Protein AF-A0A1B6LTH8-F1 (afdb_monomer)

Sequence (222 aa):
GVYTYYCTLHQLSLYITLVCTRTANMFTLNTMQTIKCVVVGDGAVGKTCLLISYTTNKFPSEYVPTVFDNYAVTVMIGGEPYTLGLFDTAGQEDYDRLRPLSYPQTDVFLVCFSVVSPSSFENVKEKWVPEITHHCQKTPFLLVGTQIDLRDDAGTIEKLAKNKQKPISFEQGEKLAKELKAVKYVECSALTQKGLKNVFDEAILAALEPPEPVKRRRCVML

pLDDT: mean 83.58, std 22.58, range [26.17, 98.94]

Nearest PDB structures (foldseek):
  4js0-assembly1_A  TM=9.975E-01  e=5.198E-33  Homo sapiens
  2wkr-assembly1_A  TM=9.840E-01  e=2.421E-29  Avena sativa
  1mh1-assembly1_A  TM=9.590E-01  e=1.767E-29  Homo sapiens
  7y4a-assembly4_G  TM=9.775E-01  e=2.412E-27  Homo sapiens
  7qsc-assembly1_B  TM=9.812E-01  e=7.728E-26  Homo sapiens

Organism: NCBI:txid36148

InterPro domains:
  IPR001806 Small GTPase [PF00071] (36-205)
  IPR001806 Small GTPase [PS51421] (30-222)
  IPR001806 Small GTPase [SM00174] (37-210)
  IPR003578 Small GTPase Rho [PTHR24072] (34-220)
  IPR005225 Small GTP-binding domain [TIGR00231] (32-188)
  IPR027417 P-loop containing nucleoside triphosphate hydrolase [G3DSA:3.40.50.300] (30-213)
  IPR027417 P-loop containing nucleoside triphosphate hydrolase [SSF52540] (34-204)
  IPR037874 Cdc42 [cd01874] (34-208)

Mean predicted aligned error: 10.4 Å

Foldseek 3Di:
DDDDDDDDDDDDDDDDDDDPDDDDDDPPPPPAAEAEEEEEFAPPLCLVLLVCCLQPVAGDPDDDQDDKDWDWDWDADPNGIHIYIYIYHGRDPVCLVVRLVSLPPHLEYEYTGELLDVVRVVCVVVPVLVSSCVNPVQHAYEYEHEPVVCQPPPVSQVVQVVVVHHGHDPVNQQVVCVVSVHPYYFYAYSHVRVRSVVNVVVRVVCSVPPDDDDDDDDPDDD

Radius of gyration: 25.53 Å; Cα contacts (8 Å, |Δi|>4): 352; chains: 1; bounding box: 67×63×83 Å

Structure (mmCIF, N/CA/C/O backbone):
data_AF-A0A1B6LTH8-F1
#
_entry.id   AF-A0A1B6LTH8-F1
#
loop_
_atom_site.group_PDB
_atom_site.id
_atom_site.type_symbol
_atom_site.label_atom_id
_atom_site.label_alt_id
_atom_site.label_comp_id
_atom_site.label_asym_id
_atom_site.label_entity_id
_atom_site.label_seq_id
_atom_site.pdbx_PDB_ins_code
_atom_site.Cartn_x
_atom_site.Cartn_y
_atom_site.Cartn_z
_atom_site.occupancy
_atom_site.B_iso_or_equiv
_atom_site.auth_seq_id
_atom_site.auth_comp_id
_atom_site.auth_asym_id
_atom_site.auth_atom_id
_atom_site.pdbx_PDB_model_num
ATOM 1 N N . GLY A 1 1 ? -48.089 -33.773 63.251 1.00 33.28 1 GLY A N 1
ATOM 2 C CA . GLY A 1 1 ? -47.246 -34.965 63.451 1.00 33.28 1 GLY A CA 1
ATOM 3 C C . GLY A 1 1 ? -46.514 -35.249 62.161 1.00 33.28 1 GLY A C 1
ATOM 4 O O . GLY A 1 1 ? -47.166 -35.209 61.133 1.00 33.28 1 GLY A O 1
ATOM 5 N N . VAL A 1 2 ? -45.179 -35.190 62.181 1.00 31.92 2 VAL A N 1
ATOM 6 C CA . VAL A 1 2 ? -44.267 -36.362 62.112 1.00 31.92 2 VAL A CA 1
ATOM 7 C C . VAL A 1 2 ? -44.201 -36.910 60.671 1.00 31.92 2 VAL A C 1
ATOM 9 O O . VAL A 1 2 ? -45.200 -37.416 60.184 1.00 31.92 2 VAL A O 1
ATOM 12 N N . TYR A 1 3 ? -43.170 -36.549 59.880 1.00 26.17 3 TYR A N 1
ATOM 13 C CA . TYR A 1 3 ? -41.963 -37.363 59.561 1.00 26.17 3 TYR A CA 1
ATOM 14 C C . TYR A 1 3 ? -42.344 -38.805 59.149 1.00 26.17 3 TYR A C 1
ATOM 16 O O . TYR A 1 3 ? -43.095 -39.456 59.855 1.00 26.17 3 TYR A O 1
ATOM 24 N N . THR A 1 4 ? -41.900 -39.447 58.068 1.00 34.03 4 THR A N 1
ATOM 25 C CA . THR A 1 4 ? -40.639 -39.470 57.298 1.00 34.03 4 THR A CA 1
ATOM 26 C C . THR A 1 4 ? -40.909 -40.447 56.123 1.00 34.03 4 THR A C 1
ATOM 28 O O . THR A 1 4 ? -41.881 -41.188 56.189 1.00 34.03 4 THR A O 1
ATOM 31 N N . TYR A 1 5 ? -40.176 -40.462 55.008 1.00 29.88 5 TYR A N 1
ATOM 32 C CA . TYR A 1 5 ? -39.060 -41.397 54.815 1.00 29.88 5 TYR A CA 1
ATOM 33 C C . TYR A 1 5 ? -38.037 -40.853 53.813 1.00 29.88 5 TYR A C 1
ATOM 35 O O . TYR A 1 5 ? -38.361 -40.307 52.761 1.00 29.88 5 TYR A O 1
ATOM 43 N N . TYR A 1 6 ? -36.788 -41.025 54.228 1.00 30.64 6 TYR A N 1
ATOM 44 C CA . TYR A 1 6 ? -35.540 -40.606 53.619 1.00 30.64 6 TYR A CA 1
ATOM 45 C C . TYR A 1 6 ? -35.128 -41.488 52.431 1.00 30.64 6 TYR A C 1
ATOM 47 O O . TYR A 1 6 ? -35.224 -42.707 52.489 1.00 30.64 6 TYR A O 1
ATOM 55 N N . CYS A 1 7 ? -34.569 -40.823 51.419 1.00 27.84 7 CYS A N 1
ATOM 56 C CA . CYS A 1 7 ? -33.206 -41.014 50.912 1.00 27.84 7 CYS A CA 1
ATOM 57 C C . CYS A 1 7 ? -32.677 -42.454 50.730 1.00 27.84 7 CYS A C 1
ATOM 59 O O . CYS A 1 7 ? -32.266 -43.104 51.688 1.00 27.84 7 CYS A O 1
ATOM 61 N N . THR A 1 8 ? -32.466 -42.843 49.470 1.00 33.28 8 THR A N 1
ATOM 62 C CA . THR A 1 8 ? -31.265 -43.596 49.073 1.00 33.28 8 THR A CA 1
ATOM 63 C C . THR A 1 8 ? -30.418 -42.728 48.147 1.00 33.28 8 THR A C 1
ATOM 65 O O . THR A 1 8 ? -30.791 -42.445 47.011 1.00 33.28 8 THR A O 1
ATOM 68 N N . LEU A 1 9 ? -29.284 -42.290 48.694 1.00 28.97 9 LEU A N 1
ATOM 69 C CA . LEU A 1 9 ? -28.117 -41.742 48.011 1.00 28.97 9 LEU A CA 1
ATOM 70 C C . LEU A 1 9 ? -27.504 -42.781 47.054 1.00 28.97 9 LEU A C 1
ATOM 72 O O . LEU A 1 9 ? -27.287 -43.907 47.488 1.00 28.97 9 LEU A O 1
ATOM 76 N N . HIS A 1 10 ? -27.136 -42.392 45.827 1.00 28.98 10 HIS A N 1
ATOM 77 C CA . HIS A 1 10 ? -25.730 -42.275 45.384 1.00 28.98 10 HIS A CA 1
ATOM 78 C C . HIS A 1 10 ? -25.616 -41.910 43.883 1.00 28.98 10 HIS A C 1
ATOM 80 O O . HIS A 1 10 ? -26.104 -42.649 43.040 1.00 28.98 10 HIS A O 1
ATOM 86 N N . GLN A 1 11 ? -24.889 -40.806 43.609 1.00 30.64 11 GLN A N 1
ATOM 87 C CA . GLN A 1 11 ? -24.124 -40.438 42.387 1.00 30.64 11 GLN A CA 1
ATOM 88 C C . GLN A 1 11 ? -24.884 -40.332 41.043 1.00 30.64 11 GLN A C 1
ATOM 90 O O . GLN A 1 11 ? -25.412 -41.314 40.552 1.00 30.64 11 GLN A O 1
ATOM 95 N N . LEU A 1 12 ? -24.946 -39.215 40.305 1.00 31.66 12 LEU A N 1
ATOM 96 C CA . LEU A 1 12 ? -24.227 -37.928 40.223 1.00 31.66 12 LEU A CA 1
ATOM 97 C C . LEU A 1 12 ? -25.288 -36.862 39.843 1.00 31.66 12 LEU A C 1
ATOM 99 O O . LEU A 1 12 ? -26.058 -37.101 38.923 1.00 31.66 12 LEU A O 1
ATOM 103 N N . SER A 1 13 ? -25.563 -35.761 40.546 1.00 29.45 13 SER A N 1
ATOM 104 C CA . SER A 1 13 ? -24.769 -34.598 40.973 1.00 29.45 13 SER A CA 1
ATOM 105 C C . SER A 1 13 ? -24.060 -33.808 39.858 1.00 29.45 13 SER A C 1
ATOM 107 O O . SER A 1 13 ? -23.083 -34.288 39.292 1.00 29.45 13 SER A O 1
ATOM 109 N N . LEU A 1 14 ? -24.530 -32.553 39.706 1.00 31.70 14 LEU A N 1
ATOM 110 C CA . LEU A 1 14 ? -23.922 -31.349 39.101 1.00 31.70 14 LEU A CA 1
ATOM 111 C C . LEU A 1 14 ? -24.012 -31.267 37.560 1.00 31.70 14 LEU A C 1
ATOM 113 O O . LEU A 1 14 ? -23.265 -31.929 36.860 1.00 31.70 14 LEU A O 1
ATOM 117 N N . TYR A 1 15 ? -24.899 -30.475 36.938 1.00 29.33 15 TYR A N 1
ATOM 118 C CA . TYR A 1 15 ? -24.807 -29.001 36.925 1.00 29.33 15 TYR A CA 1
ATOM 119 C C . TYR A 1 15 ? -26.061 -28.306 36.331 1.00 29.33 15 TYR A C 1
ATOM 121 O O . TYR A 1 15 ? -25.950 -27.386 35.528 1.00 29.33 15 TYR A O 1
ATOM 129 N N . ILE A 1 16 ? -27.283 -28.729 36.669 1.00 37.97 16 ILE A N 1
ATOM 130 C CA . ILE A 1 16 ? -28.492 -28.034 36.188 1.00 37.97 16 ILE A CA 1
ATOM 131 C C . ILE A 1 16 ? -29.342 -27.612 37.386 1.00 37.97 16 ILE A C 1
ATOM 133 O O . ILE A 1 16 ? -29.962 -28.447 38.038 1.00 37.97 16 ILE A O 1
ATOM 137 N N . THR A 1 17 ? -29.380 -26.293 37.609 1.00 32.19 17 THR A N 1
ATOM 138 C CA . THR A 1 17 ? -30.362 -25.482 38.365 1.00 32.19 17 THR A CA 1
ATOM 139 C C . THR A 1 17 ? -29.812 -24.770 39.606 1.00 32.19 17 THR A C 1
ATOM 141 O O . THR A 1 17 ? -29.713 -25.352 40.677 1.00 32.19 17 THR A O 1
ATOM 144 N N . LEU A 1 18 ? -29.506 -23.481 39.408 1.00 31.28 18 LEU A N 1
ATOM 145 C CA . LEU A 1 18 ? -29.567 -22.286 40.277 1.00 31.28 18 LEU A CA 1
ATOM 146 C C . LEU A 1 18 ? -28.492 -21.350 39.688 1.00 31.28 18 LEU A C 1
ATOM 148 O O . LEU A 1 18 ? -27.321 -21.690 39.680 1.00 31.28 18 LEU A O 1
ATOM 152 N N . VAL A 1 19 ? -28.798 -20.208 39.076 1.00 32.22 19 VAL A N 1
ATOM 153 C CA . VAL A 1 19 ? -29.550 -19.096 39.656 1.00 32.22 19 VAL A CA 1
ATOM 154 C C . VAL A 1 19 ? -30.256 -18.320 38.537 1.00 32.22 19 VAL A C 1
ATOM 156 O O . VAL A 1 19 ? -29.648 -17.570 37.778 1.00 32.22 19 VA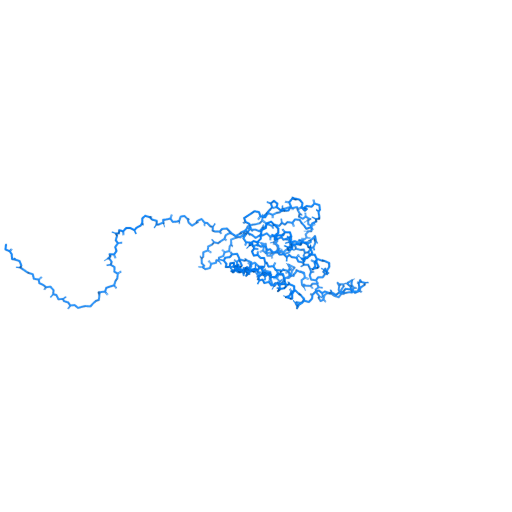L A O 1
ATOM 159 N N . CYS A 1 20 ? -31.577 -18.467 38.475 1.00 34.78 20 CYS A N 1
ATOM 160 C CA . CYS A 1 20 ? -32.464 -17.460 37.912 1.00 34.78 20 CYS A CA 1
ATOM 161 C C . CYS A 1 20 ? -32.532 -16.299 38.914 1.00 34.78 20 CYS A C 1
ATOM 163 O O . CYS A 1 20 ? -33.326 -16.343 39.849 1.00 34.78 20 CYS A O 1
ATOM 165 N N . THR A 1 21 ? -31.638 -15.314 38.787 1.00 35.69 21 THR A N 1
ATOM 166 C CA . THR A 1 21 ? -31.786 -13.920 39.259 1.00 35.69 21 THR A CA 1
ATOM 167 C C . THR A 1 21 ? -30.527 -13.116 38.904 1.00 35.69 21 THR A C 1
ATOM 169 O O . THR A 1 21 ? -29.431 -13.461 39.325 1.00 35.69 21 THR A O 1
ATOM 172 N N . ARG A 1 22 ? -30.722 -11.998 38.183 1.00 33.94 22 ARG A N 1
ATOM 173 C CA . ARG A 1 22 ? -29.732 -11.003 37.703 1.00 33.94 22 ARG A CA 1
ATOM 174 C C . ARG A 1 22 ? -28.948 -11.359 36.435 1.00 33.94 22 ARG A C 1
ATOM 176 O O . ARG A 1 22 ? -27.759 -11.638 36.474 1.00 33.94 22 ARG A O 1
ATOM 183 N N . THR A 1 23 ? -29.576 -11.155 35.284 1.00 34.81 23 THR A N 1
ATOM 184 C CA . THR A 1 23 ? -29.300 -9.978 34.436 1.00 34.81 23 THR A CA 1
ATOM 185 C C . THR A 1 23 ? -30.212 -10.036 33.215 1.00 34.81 23 THR A C 1
ATOM 187 O O . THR A 1 23 ? -30.144 -10.941 32.395 1.00 34.81 23 THR A O 1
ATOM 190 N N . ALA A 1 24 ? -31.117 -9.066 33.118 1.00 38.66 24 ALA A N 1
ATOM 191 C CA . ALA A 1 24 ? -31.653 -8.667 31.832 1.00 38.66 24 ALA A CA 1
ATOM 192 C C . ALA A 1 24 ? -30.463 -8.168 30.999 1.00 38.66 24 ALA A C 1
ATOM 194 O O . ALA A 1 24 ? -29.864 -7.167 31.375 1.00 38.66 24 ALA A O 1
ATOM 195 N N . ASN A 1 25 ? -30.061 -8.966 30.010 1.00 35.44 25 ASN A N 1
ATOM 196 C CA . ASN A 1 25 ? -29.139 -8.733 28.886 1.00 35.44 25 ASN A CA 1
ATOM 197 C C . ASN A 1 25 ? -28.802 -10.160 28.402 1.00 35.44 25 ASN A C 1
ATOM 199 O O . ASN A 1 25 ? -28.331 -10.966 29.186 1.00 35.44 25 ASN A O 1
ATOM 203 N N . MET A 1 26 ? -29.014 -10.607 27.171 1.00 41.28 26 MET A N 1
ATOM 204 C CA . MET A 1 26 ? -28.893 -9.882 25.926 1.00 41.28 26 MET A CA 1
ATOM 205 C C . MET A 1 26 ? -29.349 -10.858 24.824 1.00 41.28 26 MET A C 1
ATOM 207 O O . MET A 1 26 ? -28.610 -11.764 24.458 1.00 41.28 26 MET A O 1
ATOM 211 N N . PHE A 1 27 ? -30.556 -10.700 24.275 1.00 36.59 27 PHE A N 1
ATOM 212 C CA . PHE A 1 27 ? -30.705 -10.981 22.846 1.00 36.59 27 PHE A CA 1
ATOM 213 C C . PHE A 1 27 ? -29.943 -9.842 22.166 1.00 36.59 27 PHE A C 1
ATOM 215 O O . PHE A 1 27 ? -30.524 -8.811 21.831 1.00 36.59 27 PHE A O 1
ATOM 222 N N . THR A 1 28 ? -28.616 -9.952 22.080 1.00 41.03 28 THR A N 1
ATOM 223 C CA . THR A 1 28 ? -27.856 -9.113 21.161 1.00 41.03 28 THR A CA 1
ATOM 224 C C . THR A 1 28 ? -28.369 -9.514 19.794 1.00 41.03 28 THR A C 1
ATOM 226 O O . THR A 1 28 ? -28.105 -10.613 19.314 1.00 41.03 28 THR A O 1
ATOM 229 N N . LEU A 1 29 ? -29.150 -8.637 19.167 1.00 41.59 29 LEU A N 1
ATOM 230 C CA . LEU A 1 29 ? -29.116 -8.549 17.718 1.00 41.59 29 LEU A CA 1
ATOM 231 C C . LEU A 1 29 ? -27.622 -8.509 17.386 1.00 41.59 29 LEU A C 1
ATOM 233 O O . LEU A 1 29 ? -26.959 -7.551 17.783 1.00 41.59 29 LEU A O 1
ATOM 237 N N . ASN A 1 30 ? -27.070 -9.577 16.802 1.00 48.69 30 ASN A N 1
ATOM 238 C CA . ASN A 1 30 ? -25.694 -9.577 16.318 1.00 48.69 30 ASN A CA 1
ATOM 239 C C . ASN A 1 30 ? -25.655 -8.529 15.203 1.00 48.69 30 ASN A C 1
ATOM 241 O O . ASN A 1 30 ? -25.898 -8.821 14.034 1.00 48.69 30 ASN A O 1
ATOM 245 N N . THR A 1 31 ? -25.450 -7.268 15.579 1.00 56.16 31 THR A N 1
ATOM 246 C CA . THR A 1 31 ? -25.114 -6.205 14.649 1.00 56.16 31 THR A CA 1
ATOM 247 C C . THR A 1 31 ? -23.808 -6.653 14.027 1.00 56.16 31 THR A C 1
ATOM 249 O 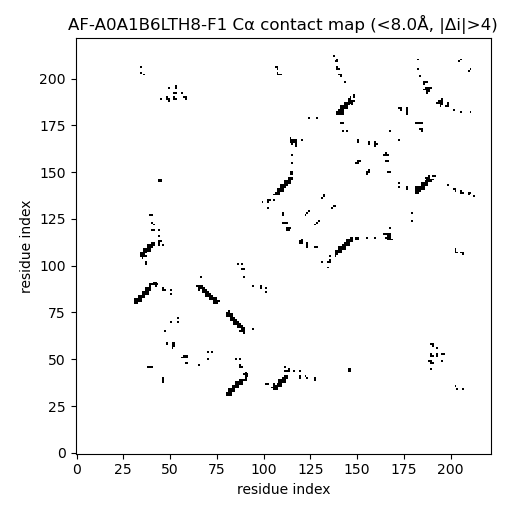O . THR A 1 31 ? -22.816 -6.758 14.751 1.00 56.16 31 THR A O 1
ATOM 252 N N . MET A 1 32 ? -23.825 -6.995 12.734 1.00 63.22 32 MET A N 1
ATOM 253 C CA . MET A 1 32 ? -22.607 -7.379 12.024 1.00 63.22 32 MET A CA 1
ATOM 254 C C . MET A 1 32 ? -21.524 -6.350 12.334 1.00 63.22 32 MET A C 1
ATOM 256 O O . MET A 1 32 ? -21.682 -5.160 12.042 1.00 63.22 32 MET A O 1
ATOM 260 N N . GLN A 1 33 ? -20.449 -6.806 12.973 1.00 84.06 33 GLN A N 1
ATOM 261 C CA . GLN A 1 33 ? -19.335 -5.936 13.305 1.00 84.06 33 GLN A CA 1
ATOM 262 C C . GLN A 1 33 ? -18.689 -5.504 11.991 1.00 84.06 33 GLN A C 1
ATOM 264 O O . GLN A 1 33 ? -18.399 -6.327 11.119 1.00 84.06 33 GLN A O 1
ATOM 269 N N . THR A 1 34 ? -18.556 -4.193 11.817 1.00 91.81 34 THR A N 1
ATOM 270 C CA . THR A 1 34 ? -18.003 -3.606 10.600 1.00 91.81 34 THR A CA 1
ATOM 271 C C . THR A 1 34 ? -16.582 -3.158 10.884 1.00 91.81 34 THR A C 1
ATOM 273 O O . THR A 1 34 ? -16.362 -2.441 11.854 1.00 91.81 34 THR A O 1
ATOM 276 N N . ILE A 1 35 ? -15.646 -3.582 10.040 1.00 95.69 35 ILE A N 1
ATOM 277 C CA . ILE A 1 35 ? -14.259 -3.123 10.038 1.00 95.69 35 ILE A CA 1
ATOM 278 C C . ILE A 1 35 ? -14.105 -2.183 8.850 1.00 95.69 35 ILE A C 1
ATOM 280 O O . ILE A 1 35 ? -14.313 -2.583 7.703 1.00 95.69 35 ILE A O 1
ATOM 284 N N . LYS A 1 36 ? -13.737 -0.934 9.111 1.00 96.81 36 LYS A N 1
ATOM 285 C CA . LYS A 1 36 ? -13.436 0.067 8.095 1.00 96.81 36 LYS A CA 1
ATOM 286 C C . LYS A 1 36 ? -11.942 0.075 7.781 1.00 96.81 36 LYS A C 1
ATOM 288 O O . LYS A 1 36 ? -11.120 0.501 8.593 1.00 96.81 36 LYS A O 1
ATOM 293 N N . CYS A 1 37 ? -11.607 -0.332 6.561 1.00 97.81 37 CYS A N 1
ATOM 294 C CA . CYS A 1 37 ? -10.262 -0.315 6.006 1.00 97.81 37 CYS A CA 1
ATOM 295 C C . CYS A 1 37 ? -10.147 0.768 4.924 1.00 97.81 37 CYS A C 1
ATOM 297 O O . CYS A 1 37 ? -10.868 0.734 3.925 1.00 97.81 37 CYS A O 1
ATOM 299 N N . VAL A 1 38 ? -9.240 1.729 5.112 1.00 98.31 38 VAL A N 1
ATOM 300 C CA . VAL A 1 38 ? -8.980 2.799 4.131 1.00 98.31 38 VAL A CA 1
ATOM 301 C C . VAL A 1 38 ? -7.639 2.569 3.441 1.00 98.31 38 VAL A C 1
ATOM 303 O O . VAL A 1 38 ? -6.627 2.337 4.104 1.00 98.31 38 VAL A O 1
ATOM 306 N N . VAL A 1 39 ? -7.616 2.671 2.111 1.00 98.31 39 VAL A N 1
ATOM 307 C CA . VAL A 1 39 ? -6.410 2.459 1.298 1.00 98.31 39 VAL A CA 1
ATOM 308 C C . VAL A 1 39 ? -5.880 3.793 0.785 1.00 98.31 39 VAL A C 1
ATOM 310 O O . VAL A 1 39 ? -6.593 4.527 0.103 1.00 98.31 39 VAL A O 1
ATOM 313 N N . VAL A 1 40 ? -4.618 4.103 1.086 1.00 98.44 40 VAL A N 1
ATOM 314 C CA . VAL A 1 40 ? -3.915 5.333 0.672 1.00 98.44 40 VAL A CA 1
ATOM 315 C C . VAL A 1 40 ? -2.589 4.997 -0.011 1.00 98.44 40 VAL A C 1
ATOM 317 O O . VAL A 1 40 ? -2.114 3.865 0.054 1.00 98.44 40 VAL A O 1
ATOM 320 N N . GLY A 1 41 ? -1.996 5.963 -0.709 1.00 98.38 41 GLY A N 1
ATOM 321 C CA . GLY A 1 41 ? -0.779 5.770 -1.501 1.00 98.38 41 GLY A CA 1
ATOM 322 C C . GLY A 1 41 ? -0.841 6.514 -2.830 1.00 98.38 41 GLY A C 1
ATOM 323 O O . GLY A 1 41 ? -1.916 6.952 -3.250 1.00 98.38 41 GLY A O 1
ATOM 324 N N . ASP A 1 42 ? 0.295 6.613 -3.516 1.00 97.88 42 ASP A N 1
ATOM 325 C CA . ASP A 1 42 ? 0.438 7.364 -4.769 1.00 97.88 42 ASP A CA 1
ATOM 326 C C . ASP A 1 42 ? -0.561 6.943 -5.862 1.00 97.88 42 ASP A C 1
ATOM 328 O O . ASP A 1 42 ? -1.169 5.862 -5.851 1.00 97.88 42 ASP A O 1
ATOM 332 N N . GLY A 1 43 ? -0.745 7.816 -6.851 1.00 94.25 43 GLY A N 1
ATOM 333 C CA . GLY A 1 43 ? -1.428 7.457 -8.091 1.00 94.25 43 GLY A CA 1
ATOM 334 C C . GLY A 1 43 ? -0.770 6.247 -8.769 1.00 94.25 43 GLY A C 1
ATOM 335 O O . GLY A 1 43 ? 0.439 6.060 -8.693 1.00 94.25 43 GLY A O 1
ATOM 336 N N . ALA A 1 44 ? -1.575 5.411 -9.431 1.00 94.12 44 ALA A N 1
ATOM 337 C CA . ALA A 1 44 ? -1.117 4.260 -10.223 1.00 94.12 44 ALA A CA 1
ATOM 338 C C . ALA A 1 44 ? -0.311 3.165 -9.481 1.00 94.12 44 ALA A C 1
ATOM 340 O O . ALA A 1 44 ? 0.159 2.223 -10.116 1.00 94.12 44 ALA A O 1
ATOM 341 N N . VAL A 1 45 ? -0.218 3.192 -8.144 1.00 97.50 45 VAL A N 1
ATOM 342 C CA . VAL A 1 45 ? 0.398 2.084 -7.381 1.00 97.50 45 VAL A CA 1
ATOM 343 C C . VAL A 1 45 ? -0.488 0.836 -7.315 1.00 97.50 45 VAL A C 1
ATOM 345 O O . VAL A 1 45 ? -0.039 -0.212 -6.892 1.00 97.50 45 VAL A O 1
ATOM 348 N N . GLY A 1 46 ? -1.735 0.881 -7.790 1.00 95.94 46 GLY A N 1
ATOM 349 C CA . GLY A 1 46 ? -2.596 -0.309 -7.872 1.00 95.94 46 GLY A CA 1
ATOM 350 C C . GLY A 1 46 ? -3.511 -0.543 -6.665 1.00 95.94 46 GLY A C 1
ATOM 351 O O . GLY A 1 46 ? -3.937 -1.674 -6.457 1.00 95.94 46 GLY A O 1
ATOM 352 N N . LYS A 1 47 ? -3.855 0.509 -5.908 1.00 96.81 47 LYS A N 1
ATOM 353 C CA . LYS A 1 47 ? -4.853 0.471 -4.815 1.00 96.81 47 LYS A CA 1
ATOM 354 C C . LYS A 1 47 ? -6.203 -0.082 -5.287 1.00 96.81 47 LYS A C 1
ATOM 356 O O . LYS A 1 47 ? -6.711 -1.054 -4.746 1.00 96.81 47 LYS A O 1
ATOM 361 N N . THR A 1 48 ? -6.719 0.462 -6.379 1.00 94.62 48 THR A N 1
ATOM 362 C CA . THR A 1 48 ? -7.987 0.039 -6.982 1.00 94.62 48 THR A CA 1
ATOM 363 C C . THR A 1 48 ? -7.922 -1.401 -7.480 1.00 94.62 48 THR A C 1
ATOM 365 O O . THR A 1 48 ? -8.807 -2.202 -7.196 1.00 94.62 48 THR A O 1
ATOM 368 N N . CYS A 1 49 ? -6.826 -1.783 -8.146 1.00 94.75 49 CYS A N 1
ATOM 369 C CA . CYS A 1 49 ? -6.625 -3.157 -8.603 1.00 94.75 49 CYS A CA 1
ATOM 370 C C . CYS A 1 49 ? -6.545 -4.151 -7.436 1.00 94.75 49 CYS A C 1
ATOM 372 O O . CYS A 1 49 ? -7.074 -5.253 -7.550 1.00 94.75 49 CYS A O 1
ATOM 374 N N . LEU A 1 50 ? -5.909 -3.771 -6.322 1.00 95.69 50 LEU A N 1
ATOM 375 C CA . LEU A 1 50 ? -5.864 -4.557 -5.087 1.00 95.69 50 LEU A CA 1
ATOM 376 C C . LEU A 1 50 ? -7.285 -4.833 -4.575 1.00 95.69 50 LEU A C 1
ATOM 378 O O . LEU A 1 50 ? -7.643 -5.988 -4.350 1.00 95.69 50 LEU A O 1
ATOM 382 N N . LEU A 1 51 ? -8.098 -3.784 -4.436 1.00 94.69 51 LEU A N 1
ATOM 383 C CA . LEU A 1 51 ? -9.462 -3.880 -3.912 1.00 94.69 51 LEU A CA 1
ATOM 384 C C . LEU A 1 51 ? -10.388 -4.676 -4.841 1.00 94.69 51 LEU A C 1
ATOM 386 O O . LEU A 1 51 ? -11.065 -5.603 -4.396 1.00 94.69 51 LEU A O 1
ATOM 390 N N . ILE A 1 52 ? -10.385 -4.377 -6.141 1.00 92.00 52 ILE A N 1
ATOM 391 C CA . ILE A 1 52 ? -11.219 -5.084 -7.124 1.00 92.00 52 ILE A CA 1
ATOM 392 C C . ILE A 1 52 ? -10.813 -6.556 -7.220 1.00 92.00 52 ILE A C 1
ATOM 394 O O . ILE A 1 52 ? -11.677 -7.432 -7.197 1.00 92.00 52 ILE A O 1
ATOM 398 N N . SER A 1 53 ? -9.512 -6.854 -7.281 1.00 93.69 53 SER A N 1
ATOM 399 C CA . SER A 1 53 ? -9.038 -8.239 -7.379 1.00 93.69 53 SER A CA 1
ATOM 400 C C . SER A 1 53 ? -9.415 -9.050 -6.142 1.00 93.69 53 SER A C 1
ATOM 402 O O . SER A 1 53 ? -9.846 -10.193 -6.268 1.00 93.69 53 SER A O 1
ATOM 404 N N . TYR A 1 54 ? -9.360 -8.443 -4.953 1.00 93.75 54 TYR A N 1
ATOM 405 C CA . TYR A 1 54 ? -9.751 -9.113 -3.715 1.00 93.75 54 TYR A CA 1
ATOM 406 C C . TYR A 1 54 ? -11.256 -9.383 -3.644 1.00 93.75 54 TYR A C 1
ATOM 408 O O . TYR A 1 54 ? -11.678 -10.469 -3.257 1.00 93.75 54 TYR A O 1
ATOM 416 N N . THR A 1 55 ? -12.072 -8.410 -4.046 1.00 90.56 55 THR A N 1
ATOM 417 C CA . THR A 1 55 ? -13.535 -8.515 -3.953 1.00 90.56 55 THR A CA 1
ATOM 418 C C . THR A 1 55 ? -14.159 -9.366 -5.058 1.00 90.56 55 THR A C 1
ATOM 420 O O . THR A 1 55 ? -15.196 -9.988 -4.838 1.00 90.56 55 THR A O 1
ATOM 423 N N . THR A 1 56 ? -13.538 -9.432 -6.239 1.00 88.69 56 THR A N 1
ATOM 424 C CA . THR A 1 56 ? -14.106 -10.113 -7.418 1.00 88.69 56 THR A CA 1
ATOM 425 C C . THR A 1 56 ? -13.352 -11.375 -7.839 1.00 88.69 56 THR A C 1
ATOM 427 O O . THR A 1 56 ? -13.807 -12.080 -8.742 1.00 88.69 56 THR A O 1
ATOM 430 N N . ASN A 1 57 ? -12.206 -11.673 -7.214 1.00 87.12 57 ASN A N 1
ATOM 431 C CA . ASN A 1 57 ? -11.257 -12.712 -7.637 1.00 87.12 57 ASN A CA 1
ATOM 432 C C . ASN A 1 57 ? -10.800 -12.565 -9.103 1.00 87.12 57 ASN A C 1
ATOM 434 O O . ASN A 1 57 ? -10.443 -13.551 -9.756 1.00 87.12 57 ASN A O 1
ATOM 438 N N . LYS A 1 58 ? -10.835 -11.340 -9.647 1.00 85.31 58 LYS A N 1
ATOM 439 C CA . LYS A 1 58 ? -10.451 -11.018 -11.027 1.00 85.31 58 LYS A CA 1
ATOM 440 C C . LYS A 1 58 ? -9.690 -9.701 -11.089 1.00 85.31 58 LYS A C 1
ATOM 442 O O . LYS A 1 58 ? -10.070 -8.716 -10.465 1.00 85.31 58 LYS A O 1
ATOM 447 N N . PHE A 1 59 ? -8.644 -9.664 -11.906 1.00 83.94 59 PHE A N 1
ATOM 448 C CA . PHE A 1 59 ? -7.954 -8.415 -12.206 1.00 83.94 59 PHE A CA 1
ATOM 449 C C . PHE A 1 59 ? -8.804 -7.556 -13.167 1.00 83.94 59 PHE A C 1
ATOM 451 O O . PHE A 1 59 ? -9.338 -8.110 -14.134 1.00 83.94 59 PHE A O 1
ATOM 458 N N . PRO A 1 60 ? -8.955 -6.237 -12.934 1.00 83.00 60 PRO A N 1
ATOM 459 C CA . PRO A 1 60 ? -9.735 -5.371 -13.816 1.00 83.00 60 PRO A CA 1
ATOM 460 C C . PRO A 1 60 ? -9.084 -5.257 -15.203 1.00 83.00 60 PRO A C 1
ATOM 462 O O . PRO A 1 60 ? -7.878 -5.052 -15.315 1.00 83.00 60 PRO A O 1
ATOM 465 N N . SER A 1 61 ? -9.884 -5.379 -16.267 1.00 75.56 61 SER A N 1
ATOM 466 C CA . SER A 1 61 ? -9.409 -5.280 -17.657 1.00 75.56 61 SER A CA 1
ATOM 467 C C . SER A 1 61 ? -9.211 -3.842 -18.141 1.00 75.56 61 SER A C 1
ATOM 469 O O . SER A 1 61 ? -8.481 -3.621 -19.102 1.00 75.56 61 SER A O 1
ATOM 471 N N . GLU A 1 62 ? -9.848 -2.870 -17.486 1.00 77.06 62 GLU A N 1
ATOM 472 C CA . GLU A 1 62 ? -9.779 -1.451 -17.833 1.00 77.06 62 GLU A CA 1
ATOM 473 C C . GLU A 1 62 ? -9.306 -0.633 -16.631 1.00 77.06 62 GLU A C 1
ATOM 475 O O . GLU A 1 62 ? -9.735 -0.859 -15.498 1.00 77.06 62 GLU A O 1
ATOM 480 N N . TYR A 1 63 ? -8.410 0.325 -16.882 1.00 68.38 63 TYR A N 1
ATOM 481 C CA . TYR A 1 63 ? -7.957 1.262 -15.862 1.00 68.38 63 TYR A CA 1
ATOM 482 C C . TYR A 1 63 ? -8.837 2.511 -15.874 1.00 68.38 63 TYR A C 1
ATOM 484 O O . TYR A 1 63 ? -8.767 3.321 -16.798 1.00 68.38 63 TYR A O 1
ATOM 492 N N . VAL A 1 64 ? -9.621 2.680 -14.813 1.00 73.06 64 VAL A N 1
ATOM 493 C CA . VAL A 1 64 ? -10.382 3.900 -14.538 1.00 73.06 64 VAL A CA 1
ATOM 494 C C . VAL A 1 64 ? -9.777 4.555 -13.291 1.00 73.06 64 VAL A C 1
ATOM 496 O O . VAL A 1 64 ? -9.720 3.904 -12.248 1.00 73.06 64 VAL A O 1
ATOM 499 N N . PRO A 1 65 ? -9.274 5.805 -13.364 1.00 74.88 65 PRO A N 1
ATOM 500 C CA . PRO A 1 65 ? -8.754 6.505 -12.192 1.00 74.88 65 PRO A CA 1
ATOM 501 C C . PRO A 1 65 ? -9.826 6.692 -11.108 1.00 74.88 65 PRO A C 1
ATOM 503 O O . PRO A 1 65 ? -10.877 7.273 -11.374 1.00 74.88 65 PRO A O 1
ATOM 506 N N . THR A 1 66 ? -9.541 6.253 -9.881 1.00 78.62 66 THR A N 1
ATOM 507 C CA . THR A 1 66 ? -10.471 6.40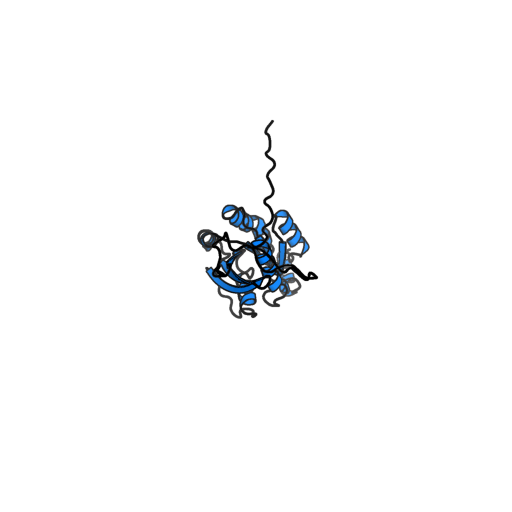0 -8.754 1.00 78.62 66 THR A CA 1
ATOM 508 C C . THR A 1 66 ? -10.519 7.827 -8.229 1.00 78.62 66 THR A C 1
ATOM 510 O O . THR A 1 66 ? -9.482 8.451 -7.993 1.00 78.62 66 THR A O 1
ATOM 513 N N . VAL A 1 67 ? -11.739 8.291 -7.952 1.00 70.62 67 VAL A N 1
ATOM 514 C CA . VAL A 1 67 ? -12.008 9.467 -7.116 1.00 70.62 67 VAL A CA 1
ATOM 515 C C . VAL A 1 67 ? -12.271 9.005 -5.679 1.00 70.62 67 VAL A C 1
ATOM 517 O O . VAL A 1 67 ? -11.448 9.264 -4.802 1.00 70.62 67 VAL A O 1
ATOM 520 N N . PHE A 1 68 ? -13.348 8.238 -5.474 1.00 59.19 68 PHE A N 1
ATOM 521 C CA . PHE A 1 68 ? -13.659 7.480 -4.257 1.00 59.19 68 PHE A CA 1
ATOM 522 C C . PHE A 1 68 ? -14.579 6.312 -4.613 1.00 59.19 68 PHE A C 1
ATOM 524 O O . PHE A 1 68 ? -15.570 6.536 -5.301 1.00 59.19 68 PHE A O 1
ATOM 531 N N . ASP A 1 69 ? -14.297 5.120 -4.091 1.00 78.62 69 ASP A N 1
ATOM 532 C CA . ASP A 1 69 ? -15.183 3.957 -4.196 1.00 78.62 69 ASP A CA 1
ATOM 533 C C . ASP A 1 69 ? -15.216 3.193 -2.873 1.00 78.62 69 ASP A C 1
ATOM 535 O O . ASP A 1 69 ? -14.193 3.040 -2.202 1.00 78.62 69 ASP A O 1
ATOM 539 N N . ASN A 1 70 ? -16.396 2.687 -2.513 1.00 82.44 70 ASN A N 1
ATOM 540 C CA . ASN A 1 70 ? -16.592 1.883 -1.311 1.00 82.44 70 ASN A CA 1
ATOM 541 C C . ASN A 1 70 ? -17.038 0.476 -1.704 1.00 82.44 70 ASN A C 1
ATOM 543 O O . ASN A 1 70 ? -18.089 0.301 -2.322 1.00 82.44 70 ASN A O 1
ATOM 547 N N . TYR A 1 71 ? -16.267 -0.524 -1.293 1.00 86.25 71 TYR A N 1
ATOM 548 C CA . TYR A 1 71 ? -16.600 -1.936 -1.454 1.00 86.25 71 TYR A CA 1
ATOM 549 C C . TYR A 1 71 ? -16.896 -2.544 -0.083 1.00 86.25 71 TYR A C 1
ATOM 551 O O . TYR A 1 71 ? -16.365 -2.094 0.929 1.00 86.25 71 TYR A O 1
ATOM 559 N N . ALA A 1 72 ? -17.728 -3.578 -0.028 1.00 89.06 72 ALA A N 1
ATOM 560 C CA . ALA A 1 72 ? -17.985 -4.311 1.205 1.00 89.06 72 ALA A CA 1
ATOM 561 C C . ALA A 1 72 ? -17.957 -5.811 0.928 1.00 89.06 72 ALA A C 1
ATOM 563 O O . ALA A 1 72 ? -18.562 -6.277 -0.038 1.00 89.06 72 ALA A O 1
ATOM 564 N N . VAL A 1 73 ? -17.265 -6.563 1.781 1.00 90.94 73 VAL A N 1
ATOM 565 C CA . VAL A 1 73 ? -17.257 -8.030 1.738 1.00 90.94 73 VAL A CA 1
ATOM 566 C C . VAL A 1 73 ? -17.522 -8.603 3.119 1.00 90.94 73 VAL A C 1
ATOM 568 O O . VAL A 1 73 ? -17.096 -8.043 4.127 1.00 90.94 73 VAL A O 1
ATOM 571 N N . THR A 1 74 ? -18.220 -9.734 3.171 1.00 90.69 74 THR A N 1
ATOM 572 C CA . THR A 1 74 ? -18.416 -10.479 4.416 1.00 90.69 74 THR A CA 1
ATOM 573 C C . THR A 1 74 ? -17.282 -11.482 4.593 1.00 90.69 74 THR A C 1
ATOM 575 O O . THR A 1 74 ? -17.013 -12.282 3.697 1.00 90.69 74 THR A O 1
ATOM 578 N N . VAL A 1 75 ? -16.627 -11.451 5.752 1.00 90.12 75 VAL A N 1
ATOM 579 C CA . VAL A 1 75 ? -15.546 -12.369 6.135 1.00 90.12 75 VAL A CA 1
ATOM 580 C C . VAL A 1 75 ? -15.911 -13.091 7.429 1.00 90.12 75 VAL A C 1
ATOM 582 O O . VAL A 1 75 ? -16.595 -12.533 8.282 1.00 90.12 75 VAL A O 1
ATOM 585 N N . MET A 1 76 ? -15.471 -14.340 7.579 1.00 88.12 76 MET A N 1
ATOM 586 C CA . MET A 1 76 ? -15.718 -15.138 8.785 1.00 88.12 76 MET A CA 1
ATOM 587 C C . MET A 1 76 ? -14.492 -15.092 9.698 1.00 88.12 76 MET A C 1
ATOM 589 O O . MET A 1 76 ? -13.411 -15.512 9.286 1.00 88.12 76 MET A O 1
ATOM 593 N N . ILE A 1 77 ? -14.660 -14.625 10.935 1.00 85.00 77 ILE A N 1
ATOM 594 C CA . ILE A 1 77 ? -13.591 -14.512 11.937 1.00 85.00 77 ILE A CA 1
ATOM 595 C C . ILE A 1 77 ? -14.054 -15.232 13.199 1.00 85.00 77 ILE A C 1
ATOM 597 O O . ILE A 1 77 ? -15.075 -14.879 13.779 1.00 85.00 77 ILE A O 1
ATOM 601 N N . GLY A 1 78 ? -13.346 -16.290 13.603 1.00 83.44 78 GLY A N 1
ATOM 602 C CA . GLY A 1 78 ? -13.736 -17.078 14.780 1.00 83.44 78 GLY A CA 1
ATOM 603 C C . GLY A 1 78 ? -15.133 -17.714 14.688 1.00 83.44 78 GLY A C 1
ATOM 604 O O . GLY A 1 78 ? -15.721 -18.026 15.715 1.00 83.44 78 GLY A O 1
ATOM 605 N N . GLY A 1 79 ? -15.672 -17.895 13.475 1.00 84.06 79 GLY A N 1
ATOM 606 C CA . GLY A 1 79 ? -17.035 -18.395 13.250 1.00 84.06 79 GLY A CA 1
ATOM 607 C C . GLY A 1 79 ? -18.120 -17.313 13.213 1.00 84.06 79 GLY A C 1
ATOM 608 O O . GLY A 1 79 ? -19.249 -17.626 12.847 1.00 84.06 79 GLY A O 1
ATOM 609 N N . GLU A 1 80 ? -17.780 -16.053 13.489 1.00 86.81 80 GLU A N 1
ATOM 610 C CA . GLU A 1 80 ? -18.703 -14.918 13.424 1.00 86.81 80 GLU A CA 1
ATOM 611 C C . GLU A 1 80 ? -18.529 -14.131 12.109 1.00 86.81 80 GLU A C 1
ATOM 613 O O . GLU A 1 80 ? -17.400 -13.970 11.627 1.00 86.81 80 GLU A O 1
ATOM 618 N N . PRO A 1 81 ? -19.621 -13.639 11.496 1.00 89.38 81 PRO A N 1
ATOM 619 C CA . PRO A 1 81 ? -19.555 -12.842 10.279 1.00 89.38 81 PRO A CA 1
ATOM 620 C C . PRO A 1 81 ? -19.222 -11.373 10.575 1.00 89.38 81 PRO A C 1
ATOM 622 O O . PRO A 1 81 ? -19.910 -10.695 11.340 1.00 89.38 81 PRO A O 1
ATOM 625 N N . TYR A 1 82 ? -18.212 -10.856 9.881 1.00 91.88 82 TYR A N 1
ATOM 626 C CA . TYR A 1 82 ? -17.798 -9.454 9.902 1.00 91.88 82 TYR A CA 1
ATOM 627 C C . TYR A 1 82 ? -17.992 -8.826 8.526 1.00 91.88 82 TYR A C 1
ATOM 629 O O . TYR A 1 82 ? -17.766 -9.470 7.501 1.00 91.88 82 TYR A O 1
ATOM 637 N N . THR A 1 83 ? -18.371 -7.550 8.492 1.00 94.00 83 THR A N 1
ATOM 638 C CA . THR A 1 83 ? -18.379 -6.760 7.255 1.00 94.00 83 THR A CA 1
ATOM 639 C C . THR A 1 83 ? -17.082 -5.973 7.157 1.00 94.00 83 THR A C 1
ATOM 641 O O . THR A 1 83 ? -16.826 -5.091 7.968 1.00 94.00 83 THR A O 1
ATOM 644 N N . LEU A 1 84 ? -16.263 -6.262 6.153 1.00 94.81 84 LEU A N 1
ATOM 645 C CA . LEU A 1 84 ? -15.080 -5.473 5.837 1.00 94.81 84 LEU A CA 1
ATOM 646 C C . LEU A 1 84 ? -15.454 -4.412 4.796 1.00 94.81 84 LEU A C 1
ATOM 648 O O . LEU A 1 84 ? -15.665 -4.735 3.626 1.00 94.81 84 LEU A O 1
ATOM 652 N N . GLY A 1 85 ? -15.545 -3.157 5.233 1.00 96.25 85 GLY A N 1
ATOM 653 C CA . GLY A 1 85 ? -15.717 -1.994 4.368 1.00 96.25 85 GLY A CA 1
ATOM 654 C C . GLY A 1 85 ? -14.366 -1.505 3.852 1.00 96.25 85 GLY A C 1
ATOM 655 O O . GLY A 1 85 ? -13.498 -1.141 4.642 1.00 96.25 85 GLY A O 1
ATOM 656 N N . LEU A 1 86 ? -14.193 -1.488 2.536 1.00 95.31 86 LEU A N 1
ATOM 657 C CA . LEU A 1 86 ? -12.975 -1.092 1.835 1.00 95.31 86 LEU A CA 1
ATOM 658 C C . LEU A 1 86 ? -13.196 0.263 1.166 1.00 95.31 86 LEU A C 1
ATOM 660 O O . LEU A 1 86 ? -14.055 0.388 0.297 1.00 95.31 86 LEU A O 1
ATOM 664 N N . PHE A 1 87 ? -12.410 1.257 1.559 1.00 95.94 87 PHE A N 1
ATOM 665 C CA . PHE A 1 87 ? -12.517 2.630 1.073 1.00 95.94 87 PHE A CA 1
ATOM 666 C C . PHE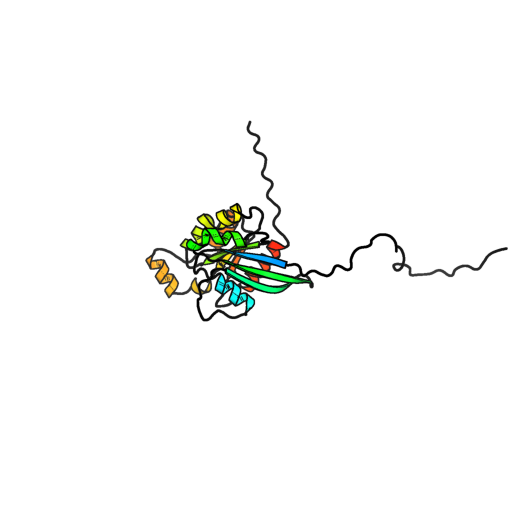 A 1 87 ? -11.311 2.927 0.176 1.00 95.94 87 PHE A C 1
ATOM 668 O O . PHE A 1 87 ? -10.190 3.097 0.672 1.00 95.94 87 PHE A O 1
ATOM 675 N N . ASP A 1 88 ? -11.537 2.958 -1.139 1.00 94.12 88 ASP A N 1
ATOM 676 C CA . ASP A 1 88 ? -10.532 3.345 -2.133 1.00 94.12 88 ASP A CA 1
ATOM 677 C C . ASP A 1 88 ? -10.411 4.868 -2.187 1.00 94.12 88 ASP A C 1
ATOM 679 O O . ASP A 1 88 ? -11.416 5.585 -2.205 1.00 94.12 88 ASP A O 1
ATOM 683 N N . THR A 1 89 ? -9.181 5.374 -2.240 1.00 93.94 89 THR A N 1
ATOM 684 C CA . THR A 1 89 ? -8.926 6.817 -2.2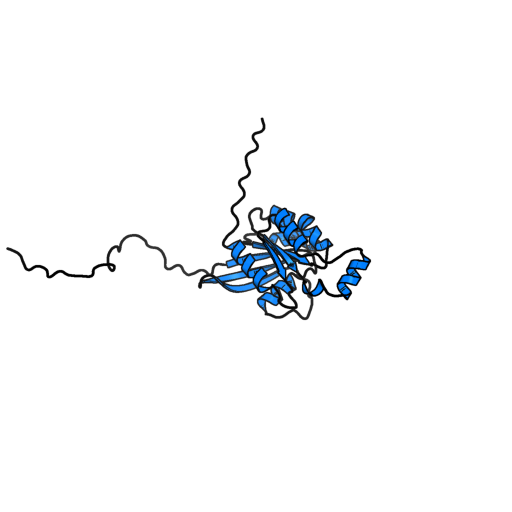70 1.00 93.94 89 THR A CA 1
ATOM 685 C C . THR A 1 89 ? -8.025 7.223 -3.430 1.00 93.94 89 THR A C 1
ATOM 687 O O . THR A 1 89 ? -7.085 6.517 -3.807 1.00 93.94 89 THR A O 1
ATOM 690 N N . ALA A 1 90 ? -8.277 8.404 -3.997 1.00 89.56 90 ALA A N 1
ATOM 691 C CA . ALA A 1 90 ? -7.412 8.978 -5.020 1.00 89.56 90 ALA A CA 1
ATOM 692 C C . ALA A 1 90 ? -6.002 9.270 -4.472 1.00 89.56 90 ALA A C 1
ATOM 694 O O . ALA A 1 90 ? -5.828 9.920 -3.439 1.00 89.56 90 ALA A O 1
ATOM 695 N N . GLY A 1 91 ? -4.976 8.833 -5.209 1.00 85.75 91 GLY A N 1
ATOM 696 C CA . GLY A 1 91 ? -3.563 9.056 -4.861 1.00 85.75 91 GLY A CA 1
ATOM 697 C C . GLY A 1 91 ? -2.945 10.329 -5.447 1.00 85.75 91 GLY A C 1
ATOM 698 O O . GLY A 1 91 ? -1.750 10.547 -5.285 1.00 85.75 91 GLY A O 1
ATOM 699 N N . GLN A 1 92 ? -3.727 11.122 -6.182 1.00 87.19 92 GLN A N 1
ATOM 700 C CA . GLN A 1 92 ? -3.279 12.357 -6.831 1.00 87.19 92 GLN A CA 1
ATOM 701 C C . GLN A 1 92 ? -3.401 13.541 -5.866 1.00 87.19 92 GLN A C 1
ATOM 703 O O . GLN A 1 92 ? -4.302 13.568 -5.023 1.00 87.19 92 GLN A O 1
ATOM 708 N N . GLU A 1 93 ? -2.517 14.525 -6.015 1.00 86.31 93 GLU A N 1
ATOM 709 C CA . GLU A 1 93 ? -2.466 15.721 -5.161 1.00 86.31 93 GLU A CA 1
ATOM 710 C C . GLU A 1 93 ? -3.723 16.590 -5.272 1.00 86.31 93 GLU A C 1
ATOM 712 O O . GLU A 1 93 ? -4.153 17.180 -4.281 1.00 86.31 93 GLU A O 1
ATOM 717 N N . ASP A 1 94 ? -4.386 16.580 -6.434 1.00 89.31 94 ASP A N 1
ATOM 718 C CA . ASP A 1 94 ? -5.649 17.294 -6.672 1.00 89.31 94 ASP A CA 1
ATOM 719 C C . ASP A 1 94 ? -6.753 16.918 -5.664 1.00 89.31 94 ASP A C 1
ATOM 721 O O . ASP A 1 94 ? -7.675 17.697 -5.412 1.00 89.31 94 ASP A O 1
ATOM 725 N N . TYR A 1 95 ? -6.639 15.745 -5.030 1.00 89.62 95 TYR A N 1
ATOM 726 C CA . TYR A 1 95 ? -7.593 15.232 -4.048 1.00 89.62 95 TYR A CA 1
ATOM 727 C C . TYR A 1 95 ? -7.105 15.325 -2.596 1.00 89.62 95 TYR A C 1
ATOM 729 O O . TYR A 1 95 ? -7.816 14.862 -1.702 1.00 89.62 95 TYR A O 1
ATOM 737 N N . ASP A 1 96 ? -5.956 15.954 -2.314 1.00 91.06 96 ASP A N 1
ATOM 738 C CA . ASP A 1 96 ? -5.371 16.033 -0.961 1.00 91.06 96 ASP A CA 1
ATOM 739 C C . ASP A 1 96 ? -6.323 16.655 0.075 1.00 91.06 96 ASP A C 1
ATOM 741 O O . ASP A 1 96 ? -6.314 16.274 1.241 1.00 91.06 96 ASP A O 1
ATOM 745 N N . ARG A 1 97 ? -7.201 17.576 -0.340 1.00 91.31 97 ARG A N 1
ATOM 746 C CA . ARG A 1 97 ? -8.199 18.195 0.556 1.00 91.31 97 ARG A CA 1
ATOM 747 C C . ARG A 1 97 ? -9.451 17.347 0.769 1.00 91.31 97 ARG A C 1
ATOM 749 O O . ARG A 1 97 ? -10.134 17.521 1.774 1.00 91.31 97 ARG A O 1
ATOM 756 N N . LEU A 1 98 ? -9.777 16.473 -0.181 1.00 91.12 98 LEU A N 1
ATOM 757 C CA . LEU A 1 98 ? -10.986 15.648 -0.146 1.00 91.12 98 LEU A CA 1
ATOM 758 C C . LEU A 1 98 ? -10.721 14.291 0.506 1.00 91.12 98 LEU A C 1
ATOM 760 O O . LEU A 1 98 ? -11.587 13.763 1.198 1.00 91.12 98 LEU A O 1
ATOM 764 N N . ARG A 1 99 ? -9.516 13.740 0.329 1.00 94.88 99 ARG A N 1
ATOM 765 C CA . ARG A 1 99 ? -9.115 12.434 0.863 1.00 94.88 99 ARG A CA 1
ATOM 766 C C . ARG A 1 99 ? -9.362 12.287 2.371 1.00 94.88 99 ARG A C 1
ATOM 768 O O . ARG A 1 99 ? -9.962 11.277 2.751 1.00 94.88 99 ARG A O 1
ATOM 775 N N . PRO A 1 100 ? -9.038 13.282 3.225 1.00 95.31 100 PRO A N 1
ATOM 776 C CA . PRO A 1 100 ? -9.246 13.161 4.665 1.00 95.31 100 PRO A CA 1
ATOM 777 C C . PRO A 1 100 ? -10.706 13.011 5.096 1.00 95.31 100 PRO A C 1
ATOM 779 O O . PRO A 1 100 ? -10.967 12.541 6.202 1.00 95.31 100 PRO A O 1
ATOM 782 N N . LEU A 1 101 ? -11.672 13.339 4.230 1.00 93.31 101 LEU A N 1
ATOM 783 C CA . LEU A 1 101 ? -13.096 13.115 4.503 1.00 93.31 101 LEU A CA 1
ATOM 784 C C . LEU A 1 101 ? -13.438 11.620 4.625 1.00 93.31 101 LEU A C 1
ATOM 786 O O . LEU A 1 101 ? -14.441 11.275 5.244 1.00 93.31 101 LEU A O 1
ATOM 790 N N . SER A 1 102 ? -12.592 10.731 4.094 1.00 94.44 102 SER A N 1
ATOM 791 C CA . SER A 1 102 ? -12.757 9.277 4.207 1.00 94.44 102 SER A CA 1
ATOM 792 C C . SER A 1 102 ? -12.177 8.687 5.499 1.00 94.44 102 SER A C 1
ATOM 794 O O . SER A 1 102 ? -12.471 7.538 5.818 1.00 94.44 102 SER A O 1
ATOM 796 N N . TYR A 1 103 ? -11.382 9.437 6.269 1.00 96.81 103 TYR A N 1
ATOM 797 C CA . TYR A 1 103 ? -10.635 8.936 7.436 1.00 96.81 103 TYR A CA 1
ATOM 798 C C . TYR A 1 103 ? -11.402 8.798 8.765 1.00 96.81 103 TYR A C 1
ATOM 800 O O . TYR A 1 103 ? -10.964 8.011 9.607 1.00 96.81 103 TYR A O 1
ATOM 808 N N . PRO A 1 104 ? -12.515 9.516 9.028 1.00 95.62 104 PRO A N 1
ATOM 809 C CA . PRO A 1 104 ? -13.237 9.352 10.284 1.00 95.62 104 PRO A CA 1
ATOM 810 C C . PRO A 1 104 ? -13.642 7.896 10.529 1.00 95.62 104 PRO A C 1
ATOM 812 O O . PRO A 1 104 ? -14.166 7.240 9.629 1.00 95.62 104 PRO A O 1
ATOM 815 N N . GLN A 1 105 ? -13.424 7.415 11.757 1.00 94.12 105 GLN A N 1
ATOM 816 C CA . GLN A 1 105 ? -13.775 6.056 12.196 1.00 94.12 105 GLN A CA 1
ATOM 817 C C . GLN A 1 105 ? -13.066 4.931 11.419 1.00 94.12 105 GLN A C 1
ATOM 819 O O . GLN A 1 105 ? -13.597 3.832 11.323 1.00 94.12 105 GLN A O 1
ATOM 824 N N . THR A 1 106 ? -11.894 5.190 10.834 1.00 97.38 106 THR A N 1
ATOM 825 C CA . THR A 1 106 ? -11.067 4.124 10.252 1.00 97.38 106 THR A CA 1
ATOM 826 C C . THR A 1 106 ? -10.486 3.230 11.343 1.00 97.38 106 THR A C 1
ATOM 828 O O . THR A 1 106 ? -9.839 3.730 12.268 1.00 97.38 106 THR A O 1
ATOM 831 N N . ASP A 1 107 ? -10.659 1.919 11.180 1.00 97.31 107 ASP A N 1
ATOM 832 C CA . ASP A 1 107 ? -10.114 0.900 12.082 1.00 97.31 107 ASP A CA 1
ATOM 833 C C . ASP A 1 107 ? -8.695 0.484 11.676 1.00 97.31 107 ASP A C 1
ATOM 835 O O . ASP A 1 107 ? -7.860 0.210 12.533 1.00 97.31 107 ASP A O 1
ATOM 839 N N . VAL A 1 108 ? -8.390 0.486 10.372 1.00 98.38 108 VAL A N 1
ATOM 840 C CA . VAL A 1 108 ? -7.051 0.180 9.845 1.00 98.38 108 VAL A CA 1
ATOM 841 C C . VAL A 1 108 ? -6.782 0.882 8.512 1.00 98.38 108 VAL A C 1
ATOM 843 O O . VAL A 1 108 ? -7.661 0.985 7.653 1.00 98.38 108 VAL A O 1
ATOM 846 N N . PHE A 1 109 ? -5.546 1.337 8.308 1.00 98.75 109 PHE A N 1
ATOM 847 C CA . PHE A 1 109 ? -5.080 1.839 7.012 1.00 98.75 109 PHE A CA 1
ATOM 848 C C . PHE A 1 109 ? -4.209 0.819 6.271 1.00 98.75 109 PHE A C 1
ATOM 850 O O . PHE A 1 109 ? -3.374 0.137 6.866 1.00 98.75 109 PHE A O 1
ATOM 857 N N . LEU A 1 110 ? -4.336 0.787 4.947 1.00 98.81 110 LEU A N 1
ATOM 858 C CA . LEU A 1 110 ? -3.336 0.212 4.050 1.00 98.81 110 LEU A CA 1
ATOM 859 C C . LEU A 1 110 ? -2.576 1.353 3.379 1.00 98.81 110 LEU A C 1
ATOM 861 O O . LEU A 1 110 ? -3.160 2.129 2.623 1.00 98.81 110 LEU A O 1
ATOM 865 N N . VAL A 1 111 ? -1.276 1.456 3.651 1.00 98.81 111 VAL A N 1
ATOM 866 C CA . VAL A 1 111 ? -0.393 2.423 2.991 1.00 98.81 111 VAL A CA 1
ATOM 867 C C . VAL A 1 111 ? 0.338 1.703 1.868 1.00 98.81 111 VAL A C 1
ATOM 869 O O . VAL A 1 111 ? 1.245 0.906 2.110 1.00 98.81 111 VAL A O 1
ATOM 872 N N . CYS A 1 112 ? -0.092 1.948 0.635 1.00 98.81 112 CYS A N 1
ATOM 873 C CA . CYS A 1 112 ? 0.387 1.244 -0.546 1.00 98.81 112 CYS A CA 1
ATOM 874 C C . CYS A 1 112 ? 1.486 2.020 -1.279 1.00 98.81 112 CYS A C 1
ATOM 876 O O . CYS A 1 112 ? 1.367 3.220 -1.524 1.00 98.81 112 CYS A O 1
ATOM 878 N N . PHE A 1 113 ? 2.499 1.293 -1.738 1.00 98.88 113 PHE A N 1
ATOM 879 C CA . PHE A 1 113 ? 3.459 1.744 -2.746 1.00 98.88 113 PHE A CA 1
ATOM 880 C C . PHE A 1 113 ? 3.660 0.634 -3.785 1.00 98.88 113 PHE A C 1
ATOM 882 O O . PHE A 1 113 ? 3.339 -0.528 -3.519 1.00 98.88 113 PHE A O 1
ATOM 889 N N . SER A 1 114 ? 4.177 0.959 -4.970 1.00 98.81 114 SER A N 1
ATOM 890 C CA . SER A 1 114 ? 4.552 -0.058 -5.964 1.00 98.81 114 SER A CA 1
ATOM 891 C C . SER A 1 114 ? 6.024 -0.417 -5.816 1.00 98.81 114 SER A C 1
ATOM 893 O O . SER A 1 114 ? 6.883 0.466 -5.787 1.00 98.81 114 SER A O 1
ATOM 895 N N . VAL A 1 115 ? 6.341 -1.715 -5.780 1.00 98.81 115 VAL A N 1
ATOM 896 C CA . VAL A 1 115 ? 7.736 -2.172 -5.659 1.00 98.81 115 VAL A CA 1
ATOM 897 C C . VAL A 1 115 ? 8.578 -1.823 -6.886 1.00 98.81 115 VAL A C 1
ATOM 899 O O . VAL A 1 115 ? 9.797 -1.908 -6.831 1.00 98.81 115 VAL A O 1
ATOM 902 N N . VAL A 1 116 ? 7.957 -1.386 -7.981 1.00 98.50 116 VAL A N 1
ATOM 903 C CA . VAL A 1 116 ? 8.642 -0.908 -9.191 1.00 98.50 116 VAL A CA 1
ATOM 904 C C . VAL A 1 116 ? 8.527 0.607 -9.383 1.00 98.50 116 VAL A C 1
ATOM 906 O O . VAL A 1 116 ? 8.854 1.127 -10.447 1.00 98.50 116 VAL A O 1
ATOM 909 N N . SER A 1 117 ? 8.104 1.336 -8.347 1.00 98.44 117 SER A N 1
ATOM 910 C CA . SER A 1 117 ? 8.096 2.800 -8.307 1.00 98.44 117 SER A CA 1
ATOM 911 C C . SER A 1 117 ? 8.814 3.299 -7.045 1.00 98.44 117 SER A C 1
ATOM 913 O O . SER A 1 117 ? 8.175 3.506 -6.009 1.00 98.44 117 SER A O 1
ATOM 915 N N . PRO A 1 118 ? 10.145 3.511 -7.104 1.00 98.44 118 PRO A N 1
ATOM 916 C CA . PRO A 1 118 ? 10.919 3.976 -5.952 1.00 98.44 118 PRO A CA 1
ATOM 917 C C . PRO A 1 118 ? 10.442 5.309 -5.364 1.00 98.44 118 PRO A C 1
ATOM 919 O O . PRO A 1 118 ? 10.454 5.467 -4.150 1.00 98.44 118 PRO A O 1
ATOM 922 N N . SER A 1 119 ? 9.930 6.225 -6.191 1.00 98.19 119 SER A N 1
ATOM 923 C CA . SER A 1 119 ? 9.334 7.478 -5.709 1.00 98.19 119 SER A CA 1
ATOM 924 C C . SER A 1 119 ? 8.107 7.231 -4.826 1.00 98.19 119 SER A C 1
ATOM 926 O O . SER A 1 119 ? 7.964 7.855 -3.781 1.00 98.19 119 SER A O 1
ATOM 928 N N . SER A 1 120 ? 7.252 6.263 -5.186 1.00 98.69 120 SER A N 1
ATOM 929 C CA . SER A 1 120 ? 6.091 5.921 -4.355 1.00 98.69 120 SER A CA 1
ATOM 930 C C . SER A 1 120 ? 6.490 5.342 -2.997 1.00 98.69 120 SER A C 1
ATOM 932 O O . SER A 1 120 ? 5.771 5.527 -2.020 1.00 98.69 120 SER A O 1
ATOM 934 N N . PHE A 1 121 ? 7.647 4.676 -2.922 1.00 98.81 121 PHE A N 1
ATOM 935 C CA . PHE A 1 121 ? 8.213 4.158 -1.678 1.00 98.81 121 PHE A CA 1
ATOM 936 C C . PHE A 1 121 ? 8.752 5.281 -0.780 1.00 98.81 121 PHE A C 1
ATOM 938 O O . PHE A 1 121 ? 8.517 5.267 0.426 1.00 98.81 121 PHE A O 1
ATOM 945 N N . GLU A 1 122 ? 9.418 6.283 -1.357 1.00 98.56 122 GLU A N 1
ATOM 946 C CA . GLU A 1 122 ? 9.883 7.481 -0.640 1.00 98.56 122 GLU A CA 1
ATOM 947 C C . GLU A 1 122 ? 8.696 8.287 -0.080 1.00 98.56 122 GLU A C 1
ATOM 949 O O . GLU A 1 122 ? 8.653 8.608 1.115 1.00 98.56 122 GLU A O 1
ATOM 954 N N . ASN A 1 123 ? 7.655 8.477 -0.897 1.00 98.69 123 ASN A N 1
ATOM 955 C CA . ASN A 1 123 ? 6.434 9.199 -0.531 1.00 98.69 123 ASN A CA 1
ATOM 956 C C . ASN A 1 123 ? 5.671 8.579 0.650 1.00 98.69 123 ASN A C 1
ATOM 958 O O . ASN A 1 123 ? 4.918 9.281 1.329 1.00 98.69 123 ASN A O 1
ATOM 962 N N . VAL A 1 12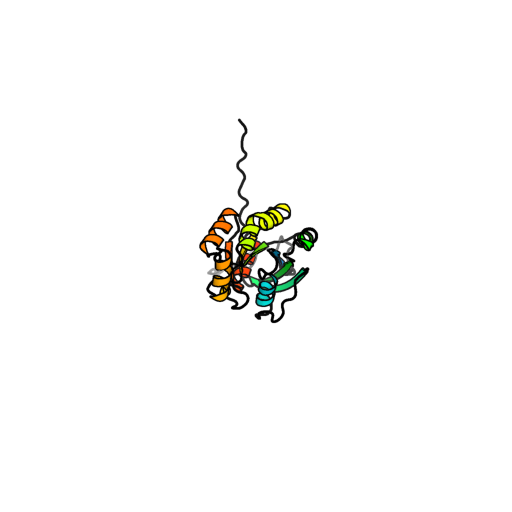4 ? 5.866 7.291 0.959 1.00 98.75 124 VAL A N 1
ATOM 963 C CA . VAL A 1 124 ? 5.302 6.672 2.174 1.00 98.75 124 VAL A CA 1
ATOM 964 C C . VAL A 1 124 ? 5.729 7.449 3.419 1.00 98.75 124 VAL A C 1
ATOM 966 O O . VAL A 1 124 ? 4.893 7.785 4.260 1.00 98.75 124 VAL A O 1
ATOM 969 N N . LYS A 1 125 ? 7.028 7.740 3.537 1.00 98.38 125 LYS A N 1
ATOM 970 C CA . LYS A 1 125 ? 7.604 8.433 4.695 1.00 98.38 125 LYS A CA 1
ATOM 971 C C . LYS A 1 125 ? 7.379 9.938 4.629 1.00 98.38 125 LYS A C 1
ATOM 973 O O . LYS A 1 125 ? 7.172 10.558 5.669 1.00 98.38 125 LYS A O 1
ATOM 978 N N . GLU A 1 126 ? 7.442 10.513 3.435 1.00 98.06 126 GLU A N 1
ATOM 979 C CA . GLU A 1 126 ? 7.397 11.967 3.249 1.00 98.06 126 GLU A CA 1
ATOM 980 C C . GLU A 1 126 ? 5.972 12.529 3.263 1.00 98.06 126 GLU A C 1
ATOM 982 O O . GLU A 1 126 ? 5.763 13.648 3.731 1.00 98.06 126 GLU A O 1
ATOM 987 N N . LYS A 1 127 ? 4.986 11.740 2.816 1.00 97.75 127 LYS A N 1
ATOM 988 C CA . LYS A 1 127 ? 3.595 12.177 2.648 1.00 97.75 127 LYS A CA 1
ATOM 989 C C . LYS A 1 127 ? 2.593 11.298 3.390 1.00 97.75 127 LYS A C 1
ATOM 991 O O . LYS A 1 127 ? 1.901 11.780 4.284 1.00 97.75 127 LYS A O 1
ATOM 996 N N . TRP A 1 128 ? 2.505 10.014 3.042 1.00 98.44 128 TRP A N 1
ATOM 997 C CA . TRP A 1 128 ? 1.342 9.194 3.409 1.00 98.44 128 TRP A CA 1
ATOM 998 C C . TRP A 1 128 ? 1.243 8.891 4.901 1.00 98.44 128 TRP A C 1
ATOM 1000 O O . TRP A 1 128 ? 0.178 9.070 5.492 1.00 98.44 128 TRP A O 1
ATOM 1010 N N . VAL A 1 129 ? 2.342 8.469 5.532 1.00 98.31 129 VAL A N 1
ATOM 1011 C CA . VAL A 1 129 ? 2.355 8.212 6.979 1.00 98.31 129 VAL A CA 1
ATOM 1012 C C . VAL A 1 129 ? 2.164 9.501 7.790 1.00 98.31 129 VAL A C 1
ATOM 1014 O O . VAL A 1 129 ? 1.336 9.484 8.708 1.00 98.31 129 VAL A O 1
ATOM 1017 N N . PRO A 1 130 ? 2.834 10.630 7.473 1.00 98.19 130 PRO A N 1
ATOM 1018 C CA . PRO A 1 130 ? 2.525 11.918 8.092 1.00 98.19 130 PRO A CA 1
ATOM 1019 C C . PRO A 1 130 ? 1.047 12.322 7.983 1.00 98.19 130 PRO A C 1
ATOM 1021 O O . PRO A 1 130 ? 0.463 12.735 8.985 1.00 98.19 130 PRO A O 1
ATOM 1024 N N . GLU A 1 131 ? 0.427 12.152 6.812 1.00 98.12 131 GLU A N 1
ATOM 1025 C CA . GLU A 1 131 ? -0.975 12.513 6.566 1.00 98.12 131 GLU A CA 1
ATOM 1026 C C . GLU A 1 131 ? -1.944 11.698 7.437 1.00 98.12 131 GLU A C 1
ATOM 1028 O O . GLU A 1 131 ? -2.731 12.276 8.195 1.00 98.12 131 GLU A O 1
ATOM 1033 N N . ILE A 1 132 ? -1.863 10.361 7.411 1.00 97.75 132 ILE A N 1
ATOM 1034 C CA . ILE A 1 132 ? -2.763 9.525 8.229 1.00 97.75 132 ILE A CA 1
ATOM 1035 C C . ILE A 1 132 ? -2.499 9.709 9.726 1.00 97.75 132 ILE A C 1
ATOM 1037 O O . ILE A 1 132 ? -3.433 9.671 10.521 1.00 97.75 132 ILE A O 1
ATOM 1041 N N . THR A 1 133 ? -1.253 9.980 10.128 1.00 96.56 133 THR A N 1
ATOM 1042 C CA . THR A 1 133 ? -0.912 10.229 11.538 1.00 96.56 133 THR A CA 1
ATOM 1043 C C . THR A 1 133 ? -1.471 11.566 12.022 1.00 96.56 133 THR A C 1
ATOM 1045 O O . THR A 1 133 ? -1.859 11.681 13.187 1.00 96.56 133 THR A O 1
ATOM 1048 N N . HIS A 1 134 ? -1.531 12.575 11.147 1.00 96.69 134 HIS A N 1
ATOM 1049 C CA . HIS A 1 134 ? -2.118 13.878 11.455 1.00 96.69 134 HIS A CA 1
ATOM 1050 C C . HIS A 1 134 ? -3.623 13.770 11.736 1.00 96.69 134 HIS A C 1
ATOM 1052 O O . HIS A 1 134 ? -4.107 14.348 12.708 1.00 96.69 134 HIS A O 1
ATOM 1058 N N . HIS A 1 135 ? -4.350 12.999 10.925 1.00 96.31 135 HIS A N 1
ATOM 1059 C CA . HIS A 1 135 ? -5.803 12.856 11.051 1.00 96.31 135 HIS A CA 1
ATOM 1060 C C . HIS A 1 135 ? -6.240 11.749 12.025 1.00 96.31 135 HIS A C 1
ATOM 1062 O O . HIS A 1 135 ? -7.260 11.888 12.700 1.00 96.31 135 HIS A O 1
ATOM 1068 N N . CYS A 1 136 ? -5.474 10.661 12.123 1.00 94.62 136 CYS A N 1
ATOM 1069 C CA . CYS A 1 136 ? -5.844 9.424 12.814 1.00 94.62 136 CYS A CA 1
ATOM 1070 C C . CYS A 1 136 ? -4.664 8.850 13.617 1.00 94.62 136 CYS A C 1
ATOM 1072 O O . CYS A 1 136 ? -4.226 7.724 13.406 1.00 94.62 136 CYS A O 1
ATOM 1074 N N . GLN A 1 137 ? -4.157 9.616 14.587 1.00 90.88 137 GLN A N 1
ATOM 1075 C CA . GLN A 1 137 ? -2.909 9.318 15.313 1.00 90.88 137 GLN A CA 1
ATOM 1076 C C . GLN A 1 137 ? -2.814 7.922 15.967 1.00 90.88 137 GLN A C 1
ATOM 1078 O O . GLN A 1 137 ? -1.709 7.442 16.215 1.00 90.88 137 GLN A O 1
ATOM 1083 N N . LYS A 1 138 ? -3.946 7.296 16.312 1.00 91.12 138 LYS A N 1
ATOM 1084 C CA . LYS A 1 138 ? -3.989 5.992 16.999 1.00 91.12 138 LYS A CA 1
ATOM 1085 C C . LYS A 1 138 ? -4.359 4.827 16.085 1.00 91.12 138 LYS A C 1
ATOM 1087 O O . LYS A 1 138 ? -4.331 3.692 16.547 1.00 91.12 138 LYS A O 1
ATOM 1092 N N . THR A 1 139 ? -4.744 5.096 14.842 1.00 96.62 139 THR A N 1
ATOM 1093 C CA . THR A 1 139 ? -5.230 4.049 13.948 1.00 96.62 139 THR A CA 1
ATOM 1094 C C . THR A 1 139 ? -4.040 3.246 13.413 1.00 96.62 139 THR A C 1
ATOM 1096 O O . THR A 1 139 ? -3.095 3.847 12.892 1.00 96.62 139 THR A O 1
ATOM 1099 N N . PRO A 1 140 ? -4.043 1.908 13.546 1.00 97.81 140 PRO A N 1
ATOM 1100 C CA . PRO A 1 140 ? -2.982 1.069 13.013 1.00 97.81 140 PRO A CA 1
ATOM 1101 C C . PRO A 1 140 ? -2.945 1.126 11.486 1.00 97.81 140 PRO A C 1
ATOM 1103 O O . PRO A 1 140 ? -3.949 1.374 10.815 1.00 97.81 140 PRO A O 1
ATOM 1106 N N . PHE A 1 141 ? -1.772 0.850 10.923 1.00 98.62 141 PHE A N 1
ATOM 1107 C CA . PHE A 1 141 ? -1.615 0.743 9.482 1.00 98.62 141 PHE A CA 1
ATOM 1108 C C . PHE A 1 141 ? -0.643 -0.365 9.096 1.00 98.62 141 PHE A C 1
ATOM 1110 O O . PHE A 1 141 ? 0.301 -0.678 9.829 1.00 98.62 141 PHE A O 1
ATOM 1117 N N . LEU A 1 142 ? -0.872 -0.941 7.921 1.00 98.75 142 LEU A N 1
ATOM 1118 C CA . LEU A 1 142 ? 0.047 -1.858 7.263 1.00 98.75 142 LEU A CA 1
ATOM 1119 C C . LEU A 1 142 ? 0.770 -1.118 6.144 1.00 98.75 142 LEU A C 1
ATOM 1121 O O . LEU A 1 142 ? 0.178 -0.293 5.444 1.00 98.75 142 LEU A O 1
ATOM 1125 N N . LEU A 1 143 ? 2.041 -1.457 5.947 1.00 98.88 143 LEU A N 1
ATOM 1126 C CA . LEU A 1 143 ? 2.777 -1.067 4.753 1.00 98.88 143 LEU A CA 1
ATOM 1127 C C . LEU A 1 143 ? 2.603 -2.160 3.695 1.00 98.88 143 LEU A C 1
ATOM 1129 O O . LEU A 1 143 ? 2.894 -3.327 3.965 1.00 98.88 143 LEU A O 1
ATOM 1133 N N . VAL A 1 144 ? 2.146 -1.790 2.499 1.00 98.94 144 VAL A N 1
ATOM 1134 C CA . VAL A 1 144 ? 1.815 -2.743 1.432 1.00 98.94 144 VAL A CA 1
ATOM 1135 C C . VAL A 1 144 ? 2.649 -2.472 0.182 1.00 98.94 144 VAL A C 1
ATOM 1137 O O . VAL A 1 144 ? 2.456 -1.462 -0.497 1.00 98.94 144 VAL A O 1
ATOM 1140 N N . GLY A 1 145 ? 3.547 -3.401 -0.146 1.00 98.88 145 GLY A N 1
ATOM 1141 C CA . GLY A 1 145 ? 4.268 -3.432 -1.419 1.00 98.88 145 GLY A CA 1
ATOM 1142 C C . GLY A 1 145 ? 3.420 -4.105 -2.498 1.00 98.88 145 GLY A C 1
ATOM 1143 O O . GLY A 1 145 ? 3.105 -5.291 -2.418 1.00 98.88 145 GLY A O 1
ATOM 1144 N N . THR A 1 146 ? 3.020 -3.349 -3.510 1.00 98.81 146 THR A N 1
ATOM 1145 C CA . THR A 1 146 ? 2.157 -3.820 -4.606 1.00 98.81 146 THR A CA 1
ATOM 1146 C C . THR A 1 146 ? 2.960 -4.092 -5.880 1.00 98.81 146 THR A C 1
ATOM 1148 O O . THR A 1 146 ? 4.108 -3.662 -6.001 1.00 98.81 146 THR A O 1
ATOM 1151 N N . GLN A 1 147 ? 2.338 -4.768 -6.853 1.00 98.38 147 GLN A N 1
ATOM 1152 C CA . GLN A 1 147 ? 2.907 -5.032 -8.187 1.00 98.38 147 GLN A CA 1
ATOM 1153 C C . GLN A 1 147 ? 4.181 -5.894 -8.150 1.00 98.38 147 GLN A C 1
ATOM 1155 O O . GLN A 1 147 ? 5.104 -5.699 -8.940 1.00 98.38 147 GLN A O 1
ATOM 1160 N N . ILE A 1 148 ? 4.255 -6.859 -7.225 1.00 98.62 148 ILE A N 1
ATOM 1161 C CA . ILE A 1 148 ? 5.448 -7.712 -7.079 1.00 98.62 148 ILE A CA 1
ATOM 1162 C C . ILE A 1 148 ? 5.726 -8.618 -8.278 1.00 98.62 148 ILE A C 1
ATOM 1164 O O . ILE A 1 148 ? 6.845 -9.093 -8.427 1.00 98.62 148 ILE A O 1
ATOM 1168 N N . ASP A 1 149 ? 4.732 -8.841 -9.135 1.00 98.00 149 ASP A N 1
ATOM 1169 C CA . ASP A 1 149 ? 4.898 -9.524 -10.419 1.00 98.00 149 ASP A CA 1
ATOM 1170 C C . ASP A 1 149 ? 5.850 -8.781 -11.366 1.00 98.00 149 ASP A C 1
ATOM 1172 O O . ASP A 1 149 ? 6.504 -9.415 -12.187 1.00 98.00 149 ASP A O 1
ATOM 1176 N N . LEU A 1 150 ? 5.999 -7.463 -11.203 1.00 98.06 150 LEU A N 1
ATOM 1177 C CA . LEU A 1 150 ? 6.882 -6.637 -12.027 1.00 98.06 150 LEU A CA 1
ATOM 1178 C C . LEU A 1 150 ? 8.318 -6.549 -11.489 1.00 98.06 150 LEU A C 1
ATOM 1180 O O . LEU A 1 150 ? 9.185 -5.989 -12.156 1.00 98.06 150 LEU A O 1
ATOM 1184 N N . ARG A 1 151 ? 8.600 -7.079 -10.289 1.00 98.06 151 ARG A N 1
ATOM 1185 C CA . ARG A 1 151 ? 9.932 -6.978 -9.664 1.00 98.06 151 ARG A CA 1
ATOM 1186 C C . ARG A 1 151 ? 11.020 -7.643 -10.508 1.00 98.06 151 ARG A C 1
ATOM 1188 O O . ARG A 1 151 ? 12.111 -7.091 -10.620 1.00 98.06 151 ARG A O 1
ATOM 1195 N N . ASP A 1 152 ? 10.698 -8.793 -11.092 1.00 96.06 152 ASP A N 1
ATOM 1196 C CA . ASP A 1 152 ? 11.613 -9.596 -11.908 1.00 96.06 152 ASP A CA 1
ATOM 1197 C C . ASP A 1 152 ? 11.332 -9.450 -13.419 1.00 96.06 152 ASP A C 1
ATOM 1199 O O . ASP A 1 152 ? 11.934 -10.143 -14.239 1.00 96.06 152 ASP A O 1
ATOM 1203 N N . ASP A 1 153 ? 10.424 -8.544 -13.806 1.00 97.62 153 ASP A N 1
ATOM 1204 C CA . ASP A 1 153 ? 10.103 -8.280 -15.209 1.00 97.62 153 ASP A CA 1
ATOM 1205 C C . ASP A 1 153 ? 11.252 -7.536 -15.906 1.00 97.62 153 ASP A C 1
ATOM 1207 O O . ASP A 1 153 ? 11.659 -6.442 -15.503 1.00 97.62 153 ASP A O 1
ATOM 1211 N N . ALA A 1 154 ? 11.763 -8.117 -16.994 1.00 97.44 154 ALA A N 1
ATOM 1212 C CA . ALA A 1 154 ? 12.936 -7.605 -17.696 1.00 97.44 154 ALA A CA 1
ATOM 1213 C C . ALA A 1 154 ? 12.727 -6.183 -18.242 1.00 97.44 154 ALA A C 1
ATOM 1215 O O . ALA A 1 154 ? 13.621 -5.342 -18.123 1.00 97.44 154 ALA A O 1
ATOM 1216 N N . GLY A 1 155 ? 11.544 -5.892 -18.797 1.00 97.56 155 GLY A N 1
ATOM 1217 C CA . GLY A 1 155 ? 11.231 -4.568 -19.340 1.00 97.56 155 GLY A CA 1
ATOM 1218 C C . GLY A 1 155 ? 11.168 -3.499 -18.249 1.00 97.56 155 GLY A C 1
ATOM 1219 O O . GLY A 1 155 ? 11.689 -2.391 -18.413 1.00 97.56 155 GLY A O 1
ATOM 1220 N N . THR A 1 156 ? 10.588 -3.845 -17.102 1.00 96.69 156 THR A N 1
ATOM 1221 C CA . THR A 1 156 ? 10.503 -2.969 -15.931 1.00 96.69 156 THR A CA 1
ATOM 1222 C C . THR A 1 156 ? 11.878 -2.703 -15.324 1.00 96.69 156 THR A C 1
ATOM 1224 O O . THR A 1 156 ? 12.213 -1.547 -15.047 1.00 96.69 156 THR A O 1
ATOM 1227 N N . ILE A 1 157 ? 12.712 -3.738 -15.187 1.00 97.56 157 ILE A N 1
ATOM 1228 C CA . ILE A 1 157 ? 14.101 -3.607 -14.723 1.00 97.56 157 ILE A CA 1
ATOM 1229 C C . ILE A 1 157 ? 14.902 -2.698 -15.662 1.00 97.56 157 ILE A C 1
ATOM 1231 O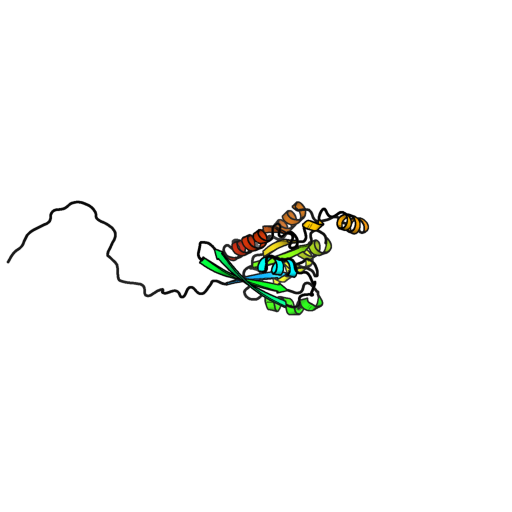 O . ILE A 1 157 ? 15.585 -1.786 -15.191 1.00 97.56 157 ILE A O 1
ATOM 1235 N N . GLU A 1 158 ? 14.802 -2.891 -16.980 1.00 97.69 158 GLU A N 1
ATOM 1236 C CA . GLU A 1 158 ? 15.503 -2.057 -17.962 1.00 97.69 158 GLU A CA 1
ATOM 1237 C C . GLU A 1 158 ? 15.050 -0.590 -17.883 1.00 97.69 158 GLU A C 1
ATOM 1239 O O . GLU A 1 158 ? 15.874 0.331 -17.900 1.00 97.69 158 GLU A O 1
ATOM 1244 N N . LYS A 1 159 ? 13.740 -0.351 -17.746 1.00 96.94 159 LYS A N 1
ATOM 1245 C CA . LYS A 1 159 ? 13.173 0.997 -17.600 1.00 96.94 159 LYS A CA 1
ATOM 1246 C C . LYS A 1 159 ? 13.689 1.700 -16.344 1.00 96.94 159 LYS A C 1
ATOM 1248 O O . LYS A 1 159 ? 14.060 2.869 -16.422 1.00 96.94 159 LYS A O 1
ATOM 1253 N N . LEU A 1 160 ? 13.736 1.009 -15.206 1.00 97.06 160 LEU A N 1
ATOM 1254 C CA . LEU A 1 160 ? 14.270 1.567 -13.959 1.00 97.06 160 LEU A CA 1
ATOM 1255 C C . LEU A 1 160 ? 15.777 1.829 -14.061 1.00 97.06 160 LEU A C 1
ATOM 1257 O O . LEU A 1 160 ? 16.250 2.886 -13.636 1.00 97.06 160 LEU A O 1
ATOM 1261 N N . ALA A 1 161 ? 16.525 0.927 -14.700 1.00 97.06 161 ALA A N 1
ATOM 1262 C CA . ALA A 1 161 ? 17.964 1.074 -14.890 1.00 97.06 161 ALA A CA 1
ATOM 1263 C C . ALA A 1 161 ? 18.332 2.329 -15.702 1.00 97.06 161 ALA A C 1
ATOM 1265 O O . ALA A 1 161 ? 19.336 2.974 -15.390 1.00 97.06 161 ALA A O 1
ATOM 1266 N N . LYS A 1 162 ? 17.497 2.744 -16.671 1.00 97.19 162 LYS A N 1
ATOM 1267 C CA . LYS A 1 162 ? 17.672 4.010 -17.421 1.00 97.19 162 LYS A CA 1
ATOM 1268 C C . LYS A 1 162 ? 17.707 5.238 -16.504 1.00 97.19 162 LYS A C 1
ATOM 1270 O O . LYS A 1 162 ? 18.439 6.182 -16.783 1.00 97.19 162 LYS A O 1
ATOM 1275 N N . ASN A 1 163 ? 17.004 5.183 -15.373 1.00 95.88 163 ASN A N 1
ATOM 1276 C CA . ASN A 1 163 ? 16.988 6.227 -14.347 1.00 95.88 163 ASN A CA 1
ATOM 1277 C C . ASN A 1 163 ? 17.905 5.911 -13.151 1.00 95.88 163 ASN A C 1
ATOM 1279 O O . ASN A 1 163 ? 17.783 6.539 -12.103 1.00 95.88 163 ASN A O 1
ATOM 1283 N N . LYS A 1 164 ? 18.826 4.942 -13.283 1.00 97.12 164 LYS A N 1
ATOM 1284 C CA . LYS A 1 164 ? 19.710 4.452 -12.204 1.00 97.12 164 LYS A CA 1
ATOM 1285 C C . LYS A 1 164 ? 18.953 3.934 -10.974 1.00 97.12 164 LYS A C 1
ATOM 1287 O O . LYS A 1 164 ? 19.478 3.944 -9.863 1.00 97.12 164 LYS A O 1
ATOM 1292 N N . GLN A 1 165 ? 17.729 3.467 -11.177 1.00 97.62 165 GLN A N 1
ATOM 1293 C CA . GLN A 1 165 ? 16.867 2.916 -10.143 1.00 97.62 165 GLN A CA 1
ATOM 1294 C C . GLN A 1 165 ? 16.799 1.391 -10.243 1.00 97.62 165 GLN A C 1
ATOM 1296 O O . GLN A 1 165 ? 17.176 0.791 -11.251 1.00 97.62 165 GLN A O 1
ATOM 1301 N N . LYS A 1 166 ? 16.313 0.758 -9.174 1.00 97.81 166 LYS A N 1
ATOM 1302 C CA . LYS A 1 166 ? 16.032 -0.678 -9.102 1.00 97.81 166 LYS A CA 1
ATOM 1303 C C . LYS A 1 166 ? 14.688 -0.897 -8.406 1.00 97.81 166 LYS A C 1
ATOM 1305 O O . LYS A 1 166 ? 14.284 -0.026 -7.632 1.00 97.81 166 LYS A O 1
ATOM 1310 N N . PRO A 1 167 ? 14.018 -2.036 -8.647 1.00 98.50 167 PRO A N 1
ATOM 1311 C CA . PRO A 1 167 ? 12.866 -2.432 -7.851 1.00 98.50 167 PRO A CA 1
ATOM 1312 C C . PRO A 1 167 ? 13.195 -2.471 -6.354 1.00 98.50 167 PRO A C 1
ATOM 1314 O O . PRO A 1 167 ? 14.315 -2.800 -5.956 1.00 98.50 167 PRO A O 1
ATOM 1317 N N . ILE A 1 168 ? 12.203 -2.154 -5.530 1.00 98.69 168 ILE A N 1
ATOM 1318 C CA . ILE A 1 168 ? 12.269 -2.224 -4.075 1.00 98.69 168 ILE A CA 1
ATOM 1319 C C . ILE A 1 168 ? 12.276 -3.693 -3.643 1.00 98.69 168 ILE A C 1
ATOM 1321 O O . ILE A 1 168 ? 11.386 -4.480 -3.993 1.00 98.69 168 ILE A O 1
ATOM 1325 N N . SER A 1 169 ? 13.305 -4.050 -2.880 1.00 98.62 169 SER A N 1
ATOM 1326 C CA . SER A 1 169 ? 13.462 -5.366 -2.258 1.00 98.62 169 SER A CA 1
ATOM 1327 C C . SER A 1 169 ? 12.545 -5.539 -1.047 1.00 98.62 169 SER A C 1
ATOM 1329 O O . SER A 1 169 ? 12.084 -4.562 -0.447 1.00 98.62 169 SER A O 1
ATOM 1331 N N . PHE A 1 170 ? 12.310 -6.792 -0.661 1.00 98.62 170 PHE A N 1
ATOM 1332 C CA . PHE A 1 170 ? 11.501 -7.109 0.514 1.00 98.62 170 PHE A CA 1
ATOM 1333 C C . PHE A 1 170 ? 12.119 -6.519 1.790 1.00 98.62 170 PHE A C 1
ATOM 1335 O O . PHE A 1 170 ? 11.428 -5.914 2.609 1.00 98.62 170 PHE A O 1
ATOM 1342 N N . GLU A 1 171 ? 13.445 -6.599 1.914 1.00 98.69 171 GLU A N 1
ATOM 1343 C CA . GLU A 1 171 ? 14.210 -6.113 3.062 1.00 98.69 171 GLU A CA 1
ATOM 1344 C C . GLU A 1 171 ? 14.107 -4.591 3.222 1.00 98.69 171 GLU A C 1
ATOM 1346 O O . GLU A 1 171 ? 14.047 -4.082 4.344 1.00 98.69 171 GLU A O 1
ATOM 1351 N N . GLN A 1 172 ? 14.062 -3.846 2.111 1.00 98.75 172 GLN A N 1
ATOM 1352 C CA . GLN A 1 172 ? 13.817 -2.401 2.142 1.00 98.75 172 GLN A CA 1
ATOM 1353 C C . GLN A 1 172 ? 12.417 -2.090 2.682 1.00 98.75 172 GLN A C 1
ATOM 1355 O O . GLN A 1 172 ? 12.284 -1.217 3.543 1.00 98.75 172 GLN A O 1
ATOM 1360 N N . GLY A 1 173 ? 11.398 -2.823 2.224 1.00 98.75 173 GLY A N 1
ATOM 1361 C CA . GLY A 1 173 ? 10.025 -2.696 2.713 1.00 98.75 173 GLY A CA 1
ATOM 1362 C C . GLY A 1 173 ? 9.894 -2.997 4.205 1.00 98.75 173 GLY A C 1
ATOM 1363 O O . GLY A 1 173 ? 9.357 -2.183 4.957 1.00 98.75 173 GLY A O 1
ATOM 1364 N N . GLU A 1 174 ? 10.475 -4.104 4.673 1.00 98.62 174 GLU A N 1
ATOM 1365 C CA . GLU A 1 174 ? 10.504 -4.445 6.100 1.00 98.62 174 GLU A CA 1
ATOM 1366 C C . GLU A 1 174 ? 11.216 -3.388 6.945 1.00 98.62 174 GLU A C 1
ATOM 1368 O O . GLU A 1 174 ? 10.756 -3.040 8.038 1.00 98.62 174 GLU A O 1
ATOM 1373 N N . LYS A 1 175 ? 12.355 -2.879 6.462 1.00 98.75 175 LYS A N 1
ATOM 1374 C CA . LYS A 1 175 ? 13.111 -1.837 7.160 1.00 98.75 175 LYS A CA 1
ATOM 1375 C C . LYS A 1 175 ? 12.272 -0.571 7.315 1.00 98.75 175 LYS A C 1
ATOM 1377 O O . LYS A 1 175 ? 12.223 -0.023 8.416 1.00 98.75 175 LYS A O 1
ATOM 1382 N N . LEU A 1 176 ? 11.591 -0.143 6.251 1.00 98.69 176 LEU A N 1
ATOM 1383 C CA . LEU A 1 176 ? 10.727 1.035 6.289 1.00 98.69 176 LEU A CA 1
ATOM 1384 C C . LEU A 1 176 ? 9.521 0.823 7.213 1.00 98.69 176 LEU A C 1
ATOM 1386 O O . LEU A 1 176 ? 9.211 1.697 8.018 1.00 98.69 176 LEU A O 1
ATOM 1390 N N . ALA A 1 177 ? 8.878 -0.346 7.171 1.00 98.56 177 ALA A N 1
ATOM 1391 C CA . ALA A 1 177 ? 7.768 -0.667 8.069 1.00 98.56 177 ALA A CA 1
ATOM 1392 C C . ALA A 1 177 ? 8.173 -0.575 9.548 1.00 98.56 177 ALA A C 1
ATOM 1394 O O . ALA A 1 177 ? 7.449 0.021 10.346 1.00 98.56 177 ALA A O 1
ATOM 1395 N N . LYS A 1 178 ? 9.355 -1.096 9.908 1.00 98.25 178 LYS A N 1
ATOM 1396 C CA . LYS A 1 178 ? 9.906 -0.988 11.271 1.00 98.25 178 LYS A CA 1
ATOM 1397 C C . LYS A 1 178 ? 10.197 0.462 11.654 1.00 98.25 178 LYS A C 1
ATOM 1399 O O . LYS A 1 178 ? 9.859 0.877 12.760 1.00 98.25 178 LYS A O 1
ATOM 1404 N N . GLU A 1 179 ? 10.798 1.232 10.750 1.00 98.00 179 GLU A N 1
ATOM 1405 C CA . GLU A 1 179 ? 11.100 2.652 10.964 1.00 98.00 179 GLU A CA 1
ATOM 1406 C C . GLU A 1 179 ? 9.832 3.476 11.227 1.00 98.00 179 GLU A C 1
ATOM 1408 O O . GLU A 1 179 ? 9.788 4.280 12.160 1.00 98.00 179 GLU A O 1
ATOM 1413 N N . LEU A 1 180 ? 8.784 3.234 10.437 1.00 97.56 180 LEU A N 1
ATOM 1414 C CA . LEU A 1 180 ? 7.514 3.956 10.507 1.00 97.56 180 LEU A CA 1
ATOM 1415 C C . LEU A 1 180 ? 6.539 3.378 11.539 1.00 97.56 180 LEU A C 1
ATOM 1417 O O . LEU A 1 180 ? 5.478 3.958 11.755 1.00 97.56 180 LEU A O 1
ATOM 1421 N N . LYS A 1 181 ? 6.905 2.277 12.208 1.00 97.00 181 LYS A N 1
ATOM 1422 C CA . LYS A 1 181 ? 6.065 1.561 13.183 1.00 97.00 181 LYS A CA 1
ATOM 1423 C C . LYS A 1 181 ? 4.738 1.082 12.585 1.00 97.00 181 LYS A C 1
ATOM 1425 O O . LYS A 1 181 ? 3.714 1.094 13.266 1.00 97.00 181 LYS A O 1
ATOM 1430 N N . ALA A 1 182 ? 4.767 0.659 11.322 1.00 97.94 182 ALA A N 1
ATOM 1431 C CA . ALA A 1 182 ? 3.661 -0.086 10.736 1.00 97.94 182 ALA A CA 1
ATOM 1432 C C . ALA A 1 182 ? 3.457 -1.390 11.522 1.00 97.94 182 ALA A C 1
ATOM 1434 O O . ALA A 1 182 ? 4.424 -1.969 12.023 1.00 97.94 182 ALA A O 1
ATOM 1435 N N . VAL A 1 183 ? 2.218 -1.881 11.590 1.00 97.56 183 VAL A N 1
ATOM 1436 C CA . VAL A 1 183 ? 1.914 -3.168 12.241 1.00 97.56 183 VAL A CA 1
ATOM 1437 C C . VAL A 1 183 ? 2.658 -4.302 11.542 1.00 97.56 183 VAL A C 1
ATOM 1439 O O . VAL A 1 183 ? 3.243 -5.167 12.192 1.00 97.56 183 VAL A O 1
ATOM 1442 N N . LYS A 1 184 ? 2.669 -4.273 10.205 1.00 98.06 184 LYS A N 1
ATOM 1443 C CA . LYS A 1 184 ? 3.348 -5.264 9.374 1.00 98.06 184 LYS A CA 1
ATOM 1444 C C . LYS A 1 184 ? 3.694 -4.702 7.999 1.00 98.06 184 LYS A C 1
ATOM 1446 O O . LYS A 1 184 ? 3.026 -3.790 7.508 1.00 98.06 184 LYS A O 1
ATOM 1451 N N . TYR A 1 185 ? 4.723 -5.282 7.382 1.00 98.81 185 TYR A N 1
ATOM 1452 C CA . TYR A 1 185 ? 4.974 -5.174 5.949 1.00 98.81 185 TYR A CA 1
ATOM 1453 C C . TYR A 1 185 ? 4.422 -6.408 5.235 1.00 98.81 185 TYR A C 1
ATOM 1455 O O . TYR A 1 185 ? 4.721 -7.535 5.632 1.00 98.81 185 TYR A O 1
ATOM 1463 N N . VAL A 1 186 ? 3.633 -6.200 4.186 1.00 98.69 186 VAL A N 1
ATOM 1464 C CA . VAL A 1 186 ? 3.081 -7.269 3.349 1.00 98.69 186 VAL A CA 1
ATOM 1465 C C . VAL A 1 186 ? 3.249 -6.927 1.875 1.00 98.69 186 VAL A C 1
ATOM 1467 O O . VAL A 1 186 ? 3.225 -5.762 1.483 1.00 98.69 186 VAL A O 1
ATOM 1470 N N . GLU A 1 187 ? 3.403 -7.953 1.046 1.00 98.75 187 GLU A N 1
ATOM 1471 C CA . GLU A 1 187 ? 3.568 -7.807 -0.396 1.00 98.75 187 GLU A CA 1
ATOM 1472 C C . GLU A 1 187 ? 2.488 -8.554 -1.163 1.00 98.75 187 GLU A C 1
ATOM 1474 O O . GLU A 1 187 ? 2.073 -9.647 -0.769 1.00 98.75 187 GLU A O 1
ATOM 1479 N N . CYS A 1 188 ? 2.055 -7.986 -2.286 1.00 98.62 188 CYS A N 1
ATOM 1480 C CA . CYS A 1 188 ? 1.075 -8.632 -3.141 1.00 98.62 188 CYS A CA 1
ATOM 1481 C C . CYS A 1 188 ? 1.192 -8.248 -4.619 1.00 98.62 188 CYS A C 1
ATOM 1483 O O . CYS A 1 188 ? 1.752 -7.220 -5.009 1.00 98.62 188 CYS A O 1
ATOM 1485 N N . SER A 1 189 ? 0.599 -9.092 -5.453 1.00 98.31 189 SER A N 1
ATOM 1486 C CA . SER A 1 189 ? 0.312 -8.818 -6.853 1.00 98.31 189 SER A CA 1
ATOM 1487 C C . SER A 1 189 ? -1.186 -8.986 -7.056 1.00 98.31 189 SER A C 1
ATOM 1489 O O . SER A 1 189 ? -1.716 -10.086 -6.912 1.00 98.31 189 SER A O 1
ATOM 1491 N N . ALA A 1 190 ? -1.876 -7.899 -7.400 1.00 96.69 190 ALA A N 1
ATOM 1492 C CA . ALA A 1 190 ? -3.293 -7.963 -7.744 1.00 96.69 190 ALA A CA 1
ATOM 1493 C C . ALA A 1 190 ? -3.531 -8.785 -9.025 1.00 96.69 190 ALA A C 1
ATOM 1495 O O . ALA A 1 190 ? -4.576 -9.421 -9.147 1.00 96.69 190 ALA A O 1
ATOM 1496 N N . LEU A 1 191 ? -2.559 -8.791 -9.949 1.00 95.12 191 LEU A N 1
ATOM 1497 C CA . LEU A 1 191 ? -2.620 -9.509 -11.224 1.00 95.12 191 LEU A CA 1
ATOM 1498 C C . LEU A 1 191 ? -2.570 -11.026 -11.026 1.00 95.12 191 LEU A C 1
ATOM 1500 O O . LEU A 1 191 ? -3.417 -11.750 -11.539 1.00 95.12 191 LEU A O 1
ATOM 1504 N N . THR A 1 192 ? -1.588 -11.503 -10.259 1.00 96.31 192 THR A N 1
ATOM 1505 C CA . THR A 1 192 ? -1.389 -12.943 -10.006 1.00 96.31 192 THR A CA 1
ATOM 1506 C C . THR A 1 192 ? -2.131 -13.441 -8.765 1.00 96.31 192 THR A C 1
ATOM 1508 O O . THR A 1 192 ? -2.101 -14.631 -8.468 1.00 96.31 192 THR A O 1
ATOM 1511 N N . GLN A 1 193 ? -2.755 -12.530 -8.010 1.00 95.31 193 GLN A N 1
ATOM 1512 C CA . GLN A 1 193 ? -3.397 -12.751 -6.706 1.00 95.31 193 GLN A CA 1
ATOM 1513 C C . GLN A 1 193 ? -2.445 -13.241 -5.598 1.00 95.31 193 GLN A C 1
ATOM 1515 O O . GLN A 1 193 ? -2.867 -13.491 -4.465 1.00 95.31 193 GLN A O 1
ATOM 1520 N N . LYS A 1 194 ? -1.137 -13.325 -5.875 1.00 98.00 194 LYS A N 1
ATOM 1521 C CA . LYS A 1 194 ? -0.122 -13.686 -4.883 1.00 98.00 194 LYS A CA 1
ATOM 1522 C C . LYS A 1 194 ? -0.142 -12.680 -3.733 1.00 98.00 194 LYS A C 1
ATOM 1524 O O . LYS A 1 194 ? -0.031 -11.479 -3.960 1.00 98.00 194 LYS A O 1
ATOM 1529 N N . GLY A 1 195 ? -0.272 -13.178 -2.502 1.00 97.75 195 GLY A N 1
ATOM 1530 C CA . GLY A 1 195 ? -0.262 -12.366 -1.278 1.00 97.75 195 GLY A CA 1
ATOM 1531 C C . GLY A 1 195 ? -1.529 -11.540 -1.031 1.00 97.75 195 GLY A C 1
ATOM 1532 O O . GLY A 1 195 ? -1.640 -10.922 0.022 1.00 97.75 195 GLY A O 1
ATOM 1533 N N . LEU A 1 196 ? -2.503 -11.553 -1.947 1.00 95.31 196 LEU A N 1
ATOM 1534 C CA . LEU A 1 196 ? -3.666 -10.667 -1.897 1.00 95.31 196 LEU A CA 1
ATOM 1535 C C . LEU A 1 196 ? -4.531 -10.902 -0.654 1.00 95.31 196 LEU A C 1
ATOM 1537 O O . LEU A 1 196 ? -4.766 -9.974 0.110 1.00 95.31 196 LEU A O 1
ATOM 1541 N N . LYS A 1 197 ? -4.926 -12.156 -0.398 1.00 94.69 197 LYS A N 1
ATOM 1542 C CA . LYS A 1 197 ? -5.690 -12.526 0.805 1.00 94.69 197 LYS A CA 1
ATOM 1543 C C . LYS A 1 197 ? -4.947 -12.152 2.094 1.00 94.69 197 LYS A C 1
ATOM 1545 O O . LYS A 1 197 ? -5.548 -11.612 3.015 1.00 94.69 197 LYS A O 1
ATOM 1550 N N . ASN A 1 198 ? -3.632 -12.379 2.123 1.00 97.25 198 ASN A N 1
ATOM 1551 C CA . ASN A 1 198 ? -2.794 -12.102 3.287 1.00 97.25 198 ASN A CA 1
ATOM 1552 C C . ASN A 1 198 ? -2.790 -10.611 3.666 1.00 97.25 198 ASN A C 1
ATOM 1554 O O . ASN A 1 198 ? -2.764 -10.293 4.846 1.00 97.25 198 ASN A O 1
ATOM 1558 N N . VAL A 1 199 ? -2.860 -9.691 2.695 1.00 98.31 199 VAL A N 1
ATOM 1559 C CA . VAL A 1 199 ? -2.972 -8.249 2.984 1.00 98.31 199 VAL A CA 1
ATOM 1560 C C . VAL A 1 199 ? -4.204 -7.953 3.842 1.00 98.31 199 VAL A C 1
ATOM 1562 O O . VAL A 1 199 ? -4.098 -7.236 4.835 1.00 98.31 199 VAL A O 1
ATOM 1565 N N . PHE A 1 200 ? -5.360 -8.514 3.481 1.00 96.88 200 PHE A N 1
ATOM 1566 C CA . PHE A 1 200 ? -6.615 -8.244 4.182 1.00 96.88 200 PHE A CA 1
ATOM 1567 C C . PHE A 1 200 ? -6.749 -9.038 5.481 1.00 96.88 200 PHE A C 1
ATOM 1569 O O . PHE A 1 200 ? -7.255 -8.486 6.451 1.00 96.88 200 PHE A O 1
ATOM 1576 N N . ASP A 1 201 ? -6.241 -10.273 5.540 1.00 95.31 201 ASP A N 1
ATOM 1577 C CA . ASP A 1 201 ? -6.181 -11.044 6.790 1.00 95.31 201 ASP A CA 1
ATOM 1578 C C . ASP A 1 201 ? -5.382 -10.280 7.863 1.00 95.31 201 ASP A C 1
ATOM 1580 O O . ASP A 1 201 ? -5.851 -10.097 8.983 1.00 95.31 201 ASP A O 1
ATOM 1584 N N . GLU A 1 202 ? -4.203 -9.760 7.510 1.00 97.56 202 GLU A N 1
ATOM 1585 C CA . GLU A 1 202 ? -3.356 -8.997 8.435 1.00 97.56 202 GLU A CA 1
ATOM 1586 C C . GLU A 1 202 ? -3.966 -7.634 8.796 1.00 97.56 202 GLU A C 1
ATOM 1588 O O . GLU A 1 202 ? -3.801 -7.162 9.919 1.00 97.56 202 GLU A O 1
ATOM 1593 N N . ALA A 1 203 ? -4.698 -7.001 7.874 1.00 97.19 203 ALA A N 1
ATOM 1594 C CA . ALA A 1 203 ? -5.411 -5.753 8.149 1.00 97.19 203 ALA A CA 1
ATOM 1595 C C . ALA A 1 203 ? -6.565 -5.959 9.138 1.00 97.19 203 ALA A C 1
ATOM 1597 O O . ALA A 1 203 ? -6.736 -5.167 10.063 1.00 97.19 203 ALA A O 1
ATOM 1598 N N . ILE A 1 204 ? -7.330 -7.039 8.963 1.00 95.50 204 ILE A N 1
ATOM 1599 C CA . ILE A 1 204 ? -8.394 -7.451 9.881 1.00 95.50 204 ILE A CA 1
ATOM 1600 C C . ILE A 1 204 ? -7.813 -7.720 11.271 1.00 95.50 204 ILE A C 1
ATOM 1602 O O . ILE A 1 204 ? -8.332 -7.202 12.257 1.00 95.50 204 ILE A O 1
ATOM 1606 N N . LEU A 1 205 ? -6.720 -8.485 11.354 1.00 94.62 205 LEU A N 1
ATOM 1607 C CA . LEU A 1 205 ? -6.046 -8.758 12.625 1.00 94.62 205 LEU A CA 1
ATOM 1608 C C . LEU A 1 205 ? -5.569 -7.465 13.294 1.00 94.62 205 LEU A C 1
ATOM 1610 O O . LEU A 1 205 ? -5.826 -7.263 14.475 1.00 94.62 205 LEU A O 1
ATOM 1614 N N . ALA A 1 206 ? -4.958 -6.550 12.538 1.00 95.31 206 ALA A N 1
ATOM 1615 C CA . ALA A 1 206 ? -4.512 -5.259 13.059 1.00 95.31 206 ALA A CA 1
ATOM 1616 C C . ALA A 1 206 ? -5.663 -4.373 13.569 1.00 95.31 206 ALA A C 1
ATOM 1618 O O . ALA A 1 206 ? -5.460 -3.602 14.504 1.00 95.31 206 ALA A O 1
ATOM 1619 N N . ALA A 1 207 ? -6.850 -4.465 12.961 1.00 94.31 207 ALA A N 1
ATOM 1620 C CA . ALA A 1 207 ? -8.041 -3.734 13.392 1.00 94.31 207 ALA A CA 1
ATOM 1621 C C . ALA A 1 207 ? -8.649 -4.308 14.683 1.00 94.31 207 ALA A C 1
ATOM 1623 O O . ALA A 1 207 ? -9.089 -3.551 15.546 1.00 94.31 207 ALA A O 1
ATOM 1624 N N . LEU A 1 208 ? -8.680 -5.638 14.817 1.00 90.38 208 LEU A N 1
ATOM 1625 C CA . LEU A 1 208 ? -9.262 -6.325 15.976 1.00 90.38 208 LEU A CA 1
ATOM 1626 C C . LEU A 1 208 ? -8.326 -6.350 17.189 1.00 90.38 208 LEU A C 1
ATOM 1628 O O . LEU A 1 208 ? -8.786 -6.262 18.326 1.00 90.38 208 LEU A O 1
ATOM 1632 N N . GLU A 1 209 ? -7.020 -6.440 16.948 1.00 87.38 209 GLU A N 1
ATOM 1633 C CA . GLU A 1 209 ? -5.971 -6.488 17.967 1.00 87.38 209 GLU A CA 1
ATOM 1634 C C . GLU A 1 209 ? -4.966 -5.341 17.748 1.00 87.38 209 GLU A C 1
ATOM 1636 O O . GLU A 1 209 ? -3.813 -5.569 17.365 1.00 87.38 209 GLU A O 1
ATOM 1641 N N . PRO A 1 210 ? -5.380 -4.075 17.956 1.00 76.25 210 PRO A N 1
ATOM 1642 C CA . PRO A 1 210 ? -4.504 -2.939 17.720 1.00 76.25 210 PRO A CA 1
ATOM 1643 C C . PRO A 1 210 ? -3.302 -2.969 18.681 1.00 76.25 210 PRO A C 1
ATOM 1645 O O . PRO A 1 210 ? -3.467 -3.253 19.872 1.00 76.25 210 PRO A O 1
ATOM 1648 N N . PRO A 1 211 ? -2.083 -2.640 18.210 1.00 72.50 211 PRO A N 1
ATOM 1649 C CA . PRO A 1 211 ? -0.906 -2.637 19.065 1.00 72.50 211 PRO A CA 1
ATOM 1650 C C . PRO A 1 211 ? -1.049 -1.642 20.223 1.00 72.50 211 PRO A C 1
ATOM 1652 O O . PRO A 1 211 ? -1.479 -0.502 20.039 1.00 72.50 211 PRO A O 1
ATOM 1655 N N . GLU A 1 212 ? -0.621 -2.062 21.416 1.00 69.44 212 GLU A N 1
ATOM 1656 C CA . GLU A 1 212 ? -0.647 -1.230 22.621 1.00 69.44 212 GLU A CA 1
ATOM 1657 C C . GLU A 1 212 ? 0.106 0.102 22.410 1.00 69.44 212 GLU A C 1
ATOM 1659 O O . GLU A 1 212 ? 1.245 0.112 21.920 1.00 69.44 212 GLU A O 1
ATOM 1664 N N . PRO A 1 213 ? -0.471 1.251 22.809 1.00 60.25 213 PRO A N 1
ATOM 1665 C CA . PRO A 1 213 ? 0.173 2.542 22.633 1.00 60.25 213 PRO A CA 1
ATOM 1666 C C . PRO A 1 213 ? 1.474 2.619 23.440 1.00 60.25 213 PRO A C 1
ATOM 1668 O O . PRO A 1 213 ? 1.493 2.489 24.668 1.00 60.25 213 PRO A O 1
ATOM 1671 N N . VAL A 1 214 ? 2.585 2.910 22.756 1.00 58.53 214 VAL A N 1
ATOM 1672 C CA . VAL A 1 214 ? 3.891 3.101 23.400 1.00 58.53 214 VAL A CA 1
ATOM 1673 C C . VAL A 1 214 ? 3.816 4.297 24.357 1.00 58.53 214 VAL A C 1
ATOM 1675 O O . VAL A 1 214 ? 3.749 5.454 23.931 1.00 58.53 214 VAL A O 1
ATOM 1678 N N . LYS A 1 215 ? 3.845 4.034 25.671 1.00 46.06 215 LYS A N 1
ATOM 1679 C CA . LYS A 1 215 ? 3.869 5.073 26.714 1.00 46.06 215 LYS A CA 1
ATOM 1680 C C . LYS A 1 215 ? 5.083 5.984 26.508 1.00 46.06 215 LYS A C 1
ATOM 1682 O O . LYS A 1 215 ? 6.224 5.559 26.693 1.00 46.06 215 LYS A O 1
ATOM 1687 N N . ARG A 1 216 ? 4.853 7.259 26.175 1.00 56.59 216 ARG A N 1
ATOM 1688 C CA . ARG A 1 216 ? 5.915 8.278 26.191 1.00 56.59 216 ARG A CA 1
ATOM 1689 C C . ARG A 1 216 ? 6.433 8.409 27.625 1.00 56.59 216 ARG A C 1
ATOM 1691 O O . ARG A 1 216 ? 5.676 8.778 28.523 1.00 56.59 216 ARG A O 1
ATOM 1698 N N . ARG A 1 217 ? 7.717 8.116 27.855 1.00 56.09 217 ARG A N 1
ATOM 1699 C CA . ARG A 1 217 ? 8.384 8.494 29.110 1.00 56.09 217 ARG A CA 1
ATOM 1700 C C . ARG A 1 217 ? 8.329 10.020 29.201 1.00 56.09 217 ARG A C 1
ATOM 1702 O O . ARG A 1 217 ? 8.734 10.695 28.258 1.00 56.09 217 ARG A O 1
ATOM 1709 N N . ARG A 1 218 ? 7.779 10.564 30.293 1.00 51.28 218 ARG A N 1
ATOM 1710 C CA . ARG A 1 218 ? 7.827 12.010 30.548 1.00 51.28 218 ARG A CA 1
ATOM 1711 C C . ARG A 1 218 ? 9.302 12.399 30.638 1.00 51.28 218 ARG A C 1
ATOM 1713 O O . ARG A 1 218 ? 9.991 11.925 31.536 1.00 51.28 218 ARG A O 1
ATOM 1720 N N . CYS A 1 219 ? 9.778 13.223 29.71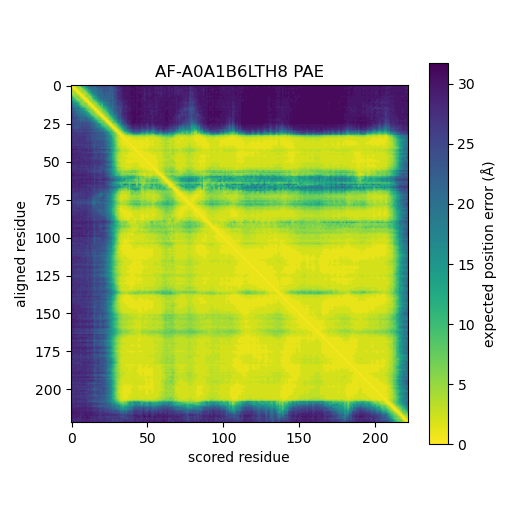0 1.00 51.41 219 CYS A N 1
ATOM 1721 C CA . CYS A 1 219 ? 11.015 13.963 29.918 1.00 51.41 219 CYS A CA 1
ATOM 1722 C C . CYS A 1 219 ? 10.784 14.871 31.126 1.00 51.4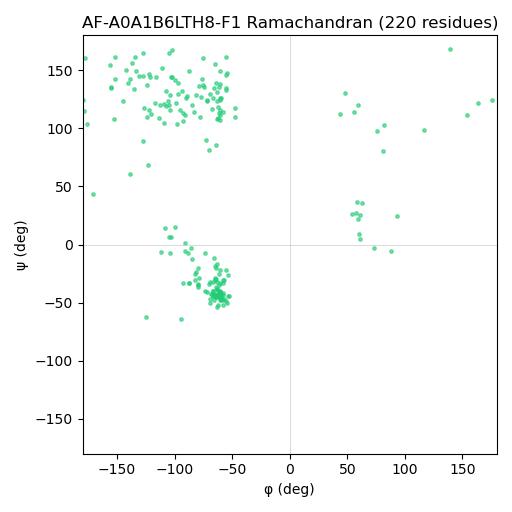1 219 CYS A C 1
ATOM 1724 O O . CYS A 1 219 ? 9.947 15.770 31.072 1.00 51.41 219 CYS A O 1
ATOM 1726 N N . VAL A 1 220 ? 11.483 14.599 32.222 1.00 56.91 220 VAL A N 1
ATOM 1727 C CA . VAL A 1 220 ? 11.655 15.576 33.292 1.00 56.91 220 VAL A CA 1
ATOM 1728 C C . VAL A 1 220 ? 12.729 16.523 32.772 1.00 56.91 220 VAL A C 1
ATOM 1730 O O . VAL A 1 220 ? 13.864 16.093 32.578 1.00 56.91 220 VAL A O 1
ATOM 1733 N N . MET A 1 221 ? 12.360 17.761 32.437 1.00 49.16 221 MET A N 1
ATOM 1734 C CA . MET A 1 221 ? 13.371 18.803 32.266 1.00 49.16 221 MET A CA 1
ATOM 1735 C C . MET A 1 221 ? 13.956 19.068 33.654 1.00 49.16 221 MET A C 1
ATOM 1737 O O . MET A 1 221 ? 13.205 19.413 34.568 1.00 49.16 221 MET A O 1
ATOM 1741 N N . LEU A 1 222 ? 15.251 18.790 33.802 1.00 48.38 222 LEU A N 1
ATOM 1742 C CA . LEU A 1 222 ? 16.067 19.178 34.952 1.00 48.38 222 LEU A CA 1
ATOM 1743 C C . LEU A 1 222 ? 16.637 20.573 34.710 1.00 48.38 222 LEU A C 1
ATOM 1745 O O . LEU A 1 222 ? 17.012 20.839 33.544 1.00 48.38 222 LEU A O 1
#

Secondary structure (DSSP, 8-state):
----------S---SS-----S---------PEEEEEEEEE-TTSSHHHHHHHHHHSS--SS----SEEEEEEEEEETTEEEEEEEEEE--SGGGTTTGGGG-TT-SEEEEEEETT-HHHHHHIIIIIHHHHHHH-TT--EEEEEE-GGGTT-HHHHHHHHHTT--PPPHHHHHHHHHHHT-S-EEE--TTT-TTHHHHHHHHHHHHHSPPPP---------

Solvent-accessible surface area (backbone atoms only — not comparable to full-atom values): 13324 Å² total; per-residue (Å²): 132,82,90,84,86,82,84,85,88,80,89,82,86,90,90,87,89,85,77,98,75,91,67,99,77,74,91,66,75,80,69,66,50,70,45,36,36,38,41,46,37,48,59,91,34,44,68,65,40,41,54,46,15,70,78,66,77,41,58,72,93,68,93,74,87,63,69,70,51,79,49,76,46,80,45,77,56,97,87,42,65,30,36,42,36,39,36,45,49,42,35,47,74,94,37,63,84,58,54,64,75,69,50,74,84,44,40,21,35,40,44,37,20,22,26,71,32,63,66,36,52,54,38,39,71,75,43,51,52,54,52,48,44,72,80,40,72,83,48,44,34,33,33,33,39,21,48,54,75,46,55,81,30,67,68,53,47,53,58,32,46,76,72,77,43,66,54,62,50,70,68,58,49,47,51,48,18,61,75,71,63,33,79,40,60,43,56,24,14,39,80,79,47,45,45,44,68,56,51,54,54,52,43,52,47,38,44,78,58,58,80,80,80,81,77,77,77,78,80,76,86,127

=== Feature glossary ===
The record interleaves many kinds of information about one protein. Here is each kind framed as the question it answers.

Q: What known structures does this most resemble?
A: Structural nearest neighbors (via Foldseek easy-search vs the PDB). Reported per hit: target PDB id, E-value, and alignment TM-score. A TM-score above ~0.5 is the conventional threshold for 'same fold'.

Q: Where is each backbone atom in 3D?
A: The mmCIF table is the protein's shape written out atom by atom. For each backbone N, Cα, C, and carbonyl O, it records an (x, y, z) coordinate triple in Å plus the residue type, chain letter, and residue number.

Q: What are the backbone torsion angles?
A: The φ/ψ torsion pair specifies the backbone conformation at each residue. φ rotates about the N–Cα bond, ψ about the Cα–C bond. Steric clashes forbid most of the (φ, ψ) plane — the allowed regions (α-helix basin, β-sheet basin, left-handed helix) are the Ramachandran-allowed regions.

Q: Which residues are buried vs exposed?
A: Solvent-accessible surface area (SASA) is the area in Å² traced out by the centre of a 1.4 Å probe sphere (a water molecule) rolled over the protein's van der Waals surface (Shrake–Rupley / Lee–Richards construction). Buried residues have near-zero SASA; fully exposed residues can exceed 200 Å². The total SASA scales roughly with the number of surface residues.

Q: How confident is the AlphaFold model at each residue?
A: pLDDT is the predicted lDDT-Cα score: AlphaFold's confidence that the local environment of each residue (all inter-atomic distances within 15 Å) is correctly placed. It is a per-residue number between 0 and 100, with higher meaning more reliable.

Q: What does the local fold look like, residue by residue?
A: 3Di is Foldseek's structural alphabet. Each residue is assigned one of twenty discrete states based on how its Cα sits relative to its spatial (not sequential) neighbors. Aligning 3Di strings finds structural homologs roughly as well as full 3D superposition, but orders of magnitude faster.

Q: How big and how compact is the whole molecule?
A: Radius of gyration (Rg) is the root-mean-square distance of Cα atoms from their centroid — a single number for overall size and compactness. A globular domain of N residues has Rg ≈ 2.2·N^0.38 Å; an extended or disordered chain has a much larger Rg. The Cα contact count is the number of residue pairs whose Cα atoms are within 8 Å and are more than four positions apart in sequence — a standard proxy for tertiary packing density. The bounding box is the smallest axis-aligned box enclosing all Cα atoms.

Q: Which residues are in helices, strands, or loops?
A: DSSP 8-state secondary structure assigns each residue one of H (α-helix), G (3₁₀-helix), I (π-helix), E (extended β-strand), B (isolated β-bridge), T (hydrogen-bonded turn), S (bend), or '-' (coil). The assignment is computed from backbone hydrogen-bond geometry via the Kabsch–Sander algorithm.

Q: How mobile is each atom in the crystal?
A: Crystallographic B-factors measure how much each atom's electron density is smeared out, in Å². They rise in mobile loops and surface residues and fall in the buried interior. In AlphaFold models this column is repurposed to hold pLDDT instead.

Q: What if only a Cα trace is available?
A: P-SEA three-state annotation labels each residue as helix, strand, or coil based purely on the geometry of the Cα trace. It serves as a fallback when the full backbone (and thus DSSP) is unavailable.

Q: What family and function is it annotated with?
A: Database cross-references. InterPro integrates a dozen domain/family signature databases into unified entries with residue-range hits. GO terms attach function/process/location labels with evidence codes. CATH codes position the fold in a four-level structural taxonomy. Organism is the NCBI-taxonomy species name.

Q: Are the domains correctly placed relative to each other?
A: Predicted Aligned Error (PAE) is an AlphaFold confidence matrix: entry (i, j) is the expected error in the position of residue j, in ångströms, when the prediction is superimposed on the true structure at residue i. Low PAE within a block of residues means that block is internally rigid and well-predicted; high PAE between two blocks means their relative placement is uncertain even if each block individually is confident.

Q: What do the diagnostic plots show?
A: Three diagnostic plots accompany the record. The Cα contact map visualizes the tertiary structure as a 2D adjacency matrix (8 Å cutoff, sequence-local contacts suppressed). The Ramachandran plot shows the distribution of backbone (φ, ψ) torsions, with points in the α and β basins reflecting secondary structure content. The PAE plot shows AlphaFold's inter-residue confidence as a color matrix.

Q: What is the amino-acid chain?
A: Primary structure: the covalent order of the twenty standard amino acids along the backbone. Two proteins with the same sequence will (almost always) fold to the same structure; two with 30% identity often share a fold but not the details.

Q: What do the rendered images show?
A: The six renders are orthographic views along the three Cartesian axes in both directions. Representation (cartoon, sticks, or surface) and color scheme (sequence-rainbow or by-chain) vary across proteins so the training set covers all the common visualization conventions.